Protein AF-A0A6M1YWI6-F1 (afdb_monomer_lite)

pLDDT: mean 82.28, std 13.84, range [42.62, 97.69]

Sequence (228 aa):
MKAMFSSNFIEILTNKLKQNLFFSGLKSESYIFVPNKFVKNYLMQKFADDPDLKVSFGINFVNIGNFLNFFQNKLKISKDKRFLNFLELNFLIRKKIIENIEVKKEISNNAYLELRKYLIKDGKIVEKRLTKLTFDLTEIFLKYSIFENEKSLIEKSKNNWQIRLFLEIFSNSGYRGYRGCSLVFRDLKKIDIQNIKNIEFHFFLVSYMPPVYFDFINQFKKVFHYFI

Structure (mmCIF, N/CA/C/O backbone):
data_AF-A0A6M1YWI6-F1
#
_entry.id   AF-A0A6M1YWI6-F1
#
loop_
_atom_site.group_PDB
_atom_site.id
_atom_site.type_symbol
_atom_site.label_atom_id
_atom_site.label_alt_id
_atom_site.label_comp_id
_atom_site.label_asym_id
_atom_site.label_entity_id
_atom_site.label_seq_id
_atom_site.pdbx_PDB_ins_code
_atom_site.Cartn_x
_atom_site.Cartn_y
_atom_site.Cartn_z
_atom_site.occupancy
_atom_site.B_iso_or_equiv
_atom_site.auth_seq_id
_atom_site.auth_comp_id
_atom_site.auth_asym_id
_atom_site.auth_atom_id
_atom_site.pdbx_PDB_model_num
ATOM 1 N N . MET A 1 1 ? -1.887 -2.445 24.086 1.00 84.12 1 MET A N 1
ATOM 2 C CA . MET A 1 1 ? -2.764 -3.606 23.900 1.00 84.12 1 MET A CA 1
ATOM 3 C C . MET A 1 1 ? -2.895 -3.901 22.418 1.00 84.12 1 MET A C 1
ATOM 5 O O . MET A 1 1 ? -3.281 -3.018 21.668 1.00 84.12 1 MET A O 1
ATOM 9 N N . LYS A 1 2 ? -2.557 -5.115 21.993 1.00 90.38 2 LYS A N 1
ATOM 10 C CA . LYS A 1 2 ? -2.828 -5.575 20.631 1.00 90.38 2 LYS A CA 1
ATOM 11 C C . LYS A 1 2 ? -3.828 -6.713 20.705 1.00 90.38 2 LYS A C 1
ATOM 13 O O . LYS A 1 2 ? -3.695 -7.540 21.603 1.00 90.38 2 LYS A O 1
ATOM 18 N N . ALA A 1 3 ? -4.810 -6.744 19.816 1.00 93.25 3 ALA A N 1
ATOM 19 C CA . ALA A 1 3 ? -5.781 -7.829 19.792 1.00 93.25 3 ALA A CA 1
ATOM 20 C C . ALA A 1 3 ? -6.264 -8.133 18.374 1.00 93.25 3 ALA A C 1
ATOM 22 O O . ALA A 1 3 ? -6.277 -7.273 17.492 1.00 93.25 3 ALA A O 1
ATOM 23 N N . MET A 1 4 ? -6.673 -9.379 18.189 1.00 94.44 4 MET A N 1
ATOM 24 C CA . MET A 1 4 ? -7.258 -9.899 16.966 1.00 94.44 4 MET A CA 1
ATOM 25 C C . MET A 1 4 ? -8.611 -10.504 17.320 1.00 94.44 4 MET A C 1
ATOM 27 O O . MET A 1 4 ? -8.711 -11.276 18.271 1.00 94.44 4 MET A O 1
ATOM 31 N N . PHE A 1 5 ? -9.641 -10.123 16.577 1.00 95.81 5 PHE A N 1
ATOM 32 C CA . PHE A 1 5 ? -11.004 -10.605 16.738 1.00 95.81 5 PHE A CA 1
ATOM 33 C C . PHE A 1 5 ? -11.452 -11.223 15.418 1.00 95.81 5 PHE A C 1
ATOM 35 O O . PHE A 1 5 ? -11.443 -10.544 14.389 1.00 95.81 5 PHE A O 1
ATOM 42 N N . SER A 1 6 ? -11.843 -12.493 15.466 1.00 95.56 6 SER A N 1
ATOM 43 C CA . SER A 1 6 ? -12.399 -13.224 14.332 1.00 95.56 6 SER A CA 1
ATOM 44 C C . SER A 1 6 ? -13.851 -13.605 14.596 1.00 95.56 6 SER A C 1
ATOM 46 O O . SER A 1 6 ? -14.219 -13.927 15.728 1.00 95.56 6 SER A O 1
ATOM 48 N N . SER A 1 7 ? -14.697 -13.527 13.572 1.00 96.00 7 SER A N 1
ATOM 49 C CA . SER A 1 7 ? -16.093 -13.964 13.649 1.00 96.00 7 SER A CA 1
ATOM 50 C C . SER A 1 7 ? -16.696 -14.071 12.255 1.00 96.00 7 SER A C 1
ATOM 52 O O . SER A 1 7 ? -16.567 -13.151 11.454 1.00 96.00 7 SER A O 1
ATOM 54 N N . ASN A 1 8 ? -17.474 -15.130 12.027 1.00 94.44 8 ASN A N 1
ATOM 55 C CA . ASN A 1 8 ? -18.269 -15.298 10.806 1.00 94.44 8 ASN A CA 1
ATOM 56 C C . ASN A 1 8 ? -19.422 -14.283 10.686 1.00 94.44 8 ASN A C 1
ATOM 58 O O . ASN A 1 8 ? -20.009 -14.135 9.619 1.00 94.44 8 ASN A O 1
ATOM 62 N N . PHE A 1 9 ? -19.752 -13.585 11.776 1.00 95.31 9 PHE A N 1
ATOM 63 C CA . PHE A 1 9 ? -20.817 -12.588 11.838 1.00 95.31 9 PHE A CA 1
ATOM 64 C C . PHE A 1 9 ? -20.229 -11.187 11.984 1.00 95.31 9 PHE A C 1
ATOM 66 O O . PHE A 1 9 ? -19.556 -10.882 12.981 1.00 95.31 9 PHE A O 1
ATOM 73 N N . ILE A 1 10 ? -20.513 -10.327 11.004 1.00 95.44 10 ILE A N 1
ATOM 74 C CA . ILE A 1 10 ? -20.046 -8.937 10.969 1.00 95.44 10 ILE A CA 1
ATOM 75 C C . ILE A 1 10 ? -20.598 -8.132 12.148 1.00 95.44 10 ILE A C 1
ATOM 77 O O . ILE A 1 10 ? -19.895 -7.284 12.692 1.00 95.44 10 ILE A O 1
ATOM 81 N N . GLU A 1 11 ? -21.815 -8.430 12.598 1.00 95.12 11 GLU A N 1
ATOM 82 C CA . GLU A 1 11 ? -22.483 -7.765 13.716 1.00 95.12 11 GLU A CA 1
ATOM 83 C C . GLU A 1 11 ? -21.697 -7.936 15.018 1.00 95.12 11 GLU A C 1
ATOM 85 O O . GLU A 1 11 ? -21.517 -6.975 15.768 1.00 95.12 11 GLU A O 1
ATOM 90 N N . ILE A 1 12 ? -21.157 -9.134 15.262 1.00 96.31 12 ILE A N 1
ATOM 91 C CA . ILE A 1 12 ? -20.325 -9.417 16.439 1.00 96.31 12 ILE A CA 1
ATOM 92 C C . ILE A 1 12 ? -19.046 -8.575 16.391 1.00 96.31 12 ILE A C 1
ATOM 94 O O . ILE A 1 12 ? -18.670 -7.956 17.390 1.00 96.31 12 ILE A O 1
ATOM 98 N N . LEU A 1 13 ? -18.398 -8.491 15.224 1.00 97.12 13 LEU A N 1
ATOM 99 C CA . LEU A 1 13 ? -17.201 -7.668 15.040 1.00 97.12 13 LEU A CA 1
ATOM 100 C C . LEU A 1 13 ? -17.509 -6.180 15.224 1.00 97.12 13 LEU A C 1
ATOM 102 O O . LEU A 1 13 ? -16.739 -5.476 15.876 1.00 97.12 13 LEU A O 1
ATOM 106 N N . THR A 1 14 ? -18.628 -5.694 14.681 1.00 95.56 14 THR A N 1
ATOM 107 C CA . THR A 1 14 ? -19.076 -4.303 14.836 1.00 95.56 14 THR A CA 1
ATOM 108 C C . THR A 1 14 ? -19.343 -3.970 16.299 1.00 95.56 14 THR A C 1
ATOM 110 O O . THR A 1 14 ? -18.868 -2.942 16.781 1.00 95.56 14 THR A O 1
ATOM 113 N N . ASN A 1 15 ? -20.013 -4.859 17.035 1.00 93.62 15 ASN A N 1
ATOM 114 C CA . ASN A 1 15 ? -20.241 -4.696 18.469 1.00 93.62 15 ASN A CA 1
ATOM 115 C C . ASN A 1 15 ? -18.923 -4.671 19.247 1.00 93.62 15 ASN A C 1
ATOM 117 O O . ASN A 1 15 ? -18.748 -3.848 20.148 1.00 93.62 15 ASN A O 1
ATOM 121 N N . LYS A 1 16 ? -17.958 -5.519 18.874 1.00 95.31 16 LYS A N 1
ATOM 122 C CA . LYS A 1 16 ? -16.643 -5.522 19.516 1.00 95.31 16 LYS A CA 1
ATOM 123 C C . LYS A 1 16 ? -15.853 -4.246 19.228 1.00 95.31 16 LYS A C 1
ATOM 125 O O . LYS A 1 16 ? -15.220 -3.700 20.130 1.00 95.31 16 LYS A O 1
ATOM 130 N N . LEU A 1 17 ? -15.921 -3.747 17.995 1.00 94.75 17 LEU A N 1
ATOM 131 C CA . LEU A 1 17 ? -15.344 -2.462 17.610 1.00 94.75 17 LEU A CA 1
ATOM 132 C C . LEU A 1 17 ? -15.978 -1.314 18.407 1.00 94.75 17 LEU A C 1
ATOM 134 O O . LEU A 1 17 ? -15.243 -0.509 18.972 1.00 94.75 17 LEU A O 1
ATOM 138 N N . LYS A 1 18 ? -17.313 -1.285 18.526 1.00 92.06 18 LYS A N 1
ATOM 139 C CA . LYS A 1 18 ? -18.054 -0.325 19.361 1.00 92.06 18 LYS A CA 1
ATOM 140 C C . LYS A 1 18 ? -17.540 -0.322 20.803 1.00 92.06 18 LYS A C 1
ATOM 142 O O . LYS A 1 18 ? -17.205 0.736 21.330 1.00 92.06 18 LYS A O 1
ATOM 147 N N . GLN A 1 19 ? -17.450 -1.499 21.426 1.00 90.69 19 GLN A N 1
ATOM 148 C CA . GLN A 1 19 ? -16.956 -1.647 22.800 1.00 90.69 19 GLN A CA 1
ATOM 149 C C . GLN A 1 19 ? -15.562 -1.036 22.970 1.00 90.69 19 GLN A C 1
ATOM 151 O O . GLN A 1 19 ? -15.332 -0.265 23.900 1.00 90.69 19 GLN A O 1
ATOM 156 N N . ASN A 1 20 ? -14.651 -1.336 22.043 1.00 91.06 20 ASN A N 1
ATOM 157 C CA . ASN A 1 20 ? -13.276 -0.852 22.115 1.00 91.06 20 ASN A CA 1
ATOM 158 C C . ASN A 1 20 ? -13.162 0.662 21.866 1.00 91.06 20 ASN A C 1
ATOM 160 O O . ASN A 1 20 ? -12.330 1.302 22.500 1.00 91.06 20 ASN A O 1
ATOM 164 N N . LEU A 1 21 ? -13.992 1.234 20.987 1.00 89.44 21 LEU A N 1
ATOM 165 C CA . LEU A 1 21 ? -13.951 2.662 20.646 1.00 89.44 21 LEU A CA 1
ATOM 166 C C . LEU A 1 21 ? -14.552 3.566 21.728 1.00 89.44 21 LEU A C 1
ATOM 168 O O . LEU A 1 21 ? -13.991 4.616 22.027 1.00 89.44 21 LEU A O 1
ATOM 172 N N . PHE A 1 22 ? -15.709 3.193 22.282 1.00 87.12 22 PHE A N 1
ATOM 173 C CA . PHE A 1 22 ? -16.524 4.122 23.076 1.00 87.12 22 PHE A CA 1
ATOM 174 C C . PHE A 1 22 ? -16.557 3.806 24.570 1.00 87.12 22 PHE A C 1
ATOM 176 O O . PHE A 1 22 ? -16.779 4.705 25.377 1.00 87.12 22 PHE A O 1
ATOM 183 N N . PHE A 1 23 ? -16.308 2.553 24.955 1.00 82.94 23 PHE A N 1
ATOM 184 C CA . PHE A 1 23 ? -16.493 2.091 26.334 1.00 82.94 23 PHE A CA 1
ATOM 185 C C . PHE A 1 23 ? -15.174 1.733 27.038 1.00 82.94 23 PHE A C 1
ATOM 187 O O . PHE A 1 23 ? -15.181 1.332 28.197 1.00 82.94 23 PHE A O 1
ATOM 194 N N . SER A 1 24 ? -14.024 1.915 26.378 1.00 71.81 24 SER A N 1
ATOM 195 C CA . SER A 1 24 ? -12.698 1.536 26.893 1.00 71.81 24 SER A CA 1
ATOM 196 C C . SER A 1 24 ? -12.064 2.540 27.879 1.00 71.81 24 SER A C 1
ATOM 198 O O . SER A 1 24 ? -10.903 2.390 28.258 1.00 71.81 24 SER A O 1
ATOM 200 N N . GLY A 1 25 ? -12.814 3.545 28.352 1.00 66.12 25 GLY A N 1
ATOM 201 C CA . GLY A 1 25 ? -12.457 4.436 29.471 1.00 66.12 25 GLY A CA 1
ATOM 202 C C . GLY A 1 25 ? -11.348 5.470 29.208 1.00 66.12 25 GLY A C 1
ATOM 203 O O . GLY A 1 25 ? -11.377 6.556 29.783 1.00 66.12 25 GLY A O 1
ATOM 204 N N . LEU A 1 26 ? -10.394 5.195 28.313 1.00 64.50 26 LEU A N 1
ATOM 205 C CA . LEU A 1 26 ? -9.315 6.117 27.942 1.00 64.50 26 LEU A CA 1
ATOM 206 C C . LEU A 1 26 ? -9.597 6.767 26.585 1.00 64.50 26 LEU A C 1
ATOM 208 O O . LEU A 1 26 ? -9.541 6.100 25.557 1.00 64.50 26 LEU A O 1
ATOM 212 N N . LYS A 1 27 ? -9.814 8.091 26.570 1.00 71.06 27 LYS A N 1
ATOM 213 C CA . LYS A 1 27 ? -9.919 8.865 25.322 1.00 71.06 27 LYS A CA 1
ATOM 214 C C . LYS A 1 27 ? -8.583 8.833 24.579 1.00 71.06 27 LYS A C 1
ATOM 216 O O . LYS A 1 27 ? -7.604 9.455 24.997 1.00 71.06 27 LYS A O 1
ATOM 221 N N . SER A 1 28 ? -8.554 8.107 23.476 1.00 79.62 28 SER A N 1
ATOM 222 C CA . SER A 1 28 ? -7.447 8.029 22.533 1.00 79.62 28 SER A CA 1
ATOM 223 C C . SER A 1 28 ? -7.909 8.512 21.166 1.00 79.62 28 SER A C 1
ATOM 225 O O . SER A 1 28 ? -9.085 8.419 20.803 1.00 79.62 28 SER A O 1
ATOM 227 N N . GLU A 1 29 ? -6.980 9.054 20.389 1.00 88.50 29 GLU A N 1
ATOM 228 C CA . GLU A 1 29 ? -7.275 9.359 18.997 1.00 88.50 29 GLU A CA 1
ATOM 229 C C . GLU A 1 29 ? -7.383 8.037 18.231 1.00 88.50 29 GLU A C 1
ATOM 231 O O . GLU A 1 29 ? -6.404 7.305 18.108 1.00 88.50 29 GLU A O 1
ATOM 236 N N . SER A 1 30 ? -8.579 7.713 17.744 1.00 90.50 30 SER A N 1
ATOM 237 C CA . SER A 1 30 ? -8.859 6.421 17.115 1.00 90.50 30 SER A CA 1
ATOM 238 C C . SER A 1 30 ? -9.005 6.555 15.605 1.00 90.50 30 SER A C 1
ATOM 240 O O . SER A 1 30 ? -9.696 7.453 15.115 1.00 90.50 30 SER A O 1
ATOM 242 N N . TYR A 1 31 ? -8.380 5.638 14.870 1.00 94.19 31 TYR A N 1
ATOM 243 C CA . TYR A 1 31 ? -8.476 5.525 13.418 1.00 94.19 31 TYR A CA 1
ATOM 244 C C . TYR A 1 31 ? -8.977 4.147 13.016 1.00 94.19 31 TYR A C 1
ATOM 246 O O . TYR A 1 31 ? -8.421 3.130 13.430 1.00 94.19 31 TYR A O 1
ATOM 254 N N . ILE A 1 32 ? -9.997 4.117 12.162 1.00 96.06 32 ILE A N 1
ATOM 255 C CA . ILE A 1 32 ? -10.592 2.888 11.644 1.00 96.06 32 ILE A CA 1
ATOM 256 C C . ILE A 1 32 ? -10.215 2.740 10.174 1.00 96.06 32 ILE A C 1
ATOM 258 O O . ILE A 1 32 ? -10.746 3.427 9.299 1.00 96.06 32 ILE A O 1
ATOM 262 N N . PHE A 1 33 ? -9.293 1.828 9.903 1.00 97.00 33 PHE A N 1
ATOM 263 C CA . PHE A 1 33 ? -8.950 1.383 8.567 1.00 97.00 33 PHE A CA 1
ATOM 264 C C . PHE A 1 33 ? -9.998 0.407 8.044 1.00 97.00 33 PHE A C 1
ATOM 266 O O . PHE A 1 33 ? -10.285 -0.610 8.674 1.00 97.00 33 PHE A O 1
ATOM 273 N N . VAL A 1 34 ? -10.534 0.711 6.867 1.00 96.88 34 VAL A N 1
ATOM 274 C CA . VAL A 1 34 ? -11.549 -0.093 6.176 1.00 96.88 34 VAL A CA 1
ATOM 275 C C . VAL A 1 34 ? -11.129 -0.351 4.728 1.00 96.88 34 VAL A C 1
ATOM 277 O O . VAL A 1 34 ? -10.434 0.482 4.134 1.00 96.88 34 VAL A O 1
ATOM 280 N N . PRO A 1 35 ? -11.554 -1.470 4.117 1.00 95.12 35 PRO A N 1
ATOM 281 C CA . PRO A 1 35 ? -11.162 -1.807 2.751 1.00 95.12 35 PRO A CA 1
ATOM 282 C C . PRO A 1 35 ? -11.781 -0.874 1.702 1.00 95.12 35 PRO A C 1
ATOM 284 O O . PRO A 1 35 ? -11.170 -0.602 0.672 1.00 95.12 35 PRO A O 1
ATOM 287 N N . ASN A 1 36 ? -13.000 -0.379 1.933 1.00 94.88 36 ASN A N 1
ATOM 288 C CA . ASN A 1 36 ? -13.737 0.414 0.951 1.00 94.88 36 ASN A CA 1
ATOM 289 C C . ASN A 1 36 ? -14.808 1.314 1.600 1.00 94.88 36 ASN A C 1
ATOM 291 O O . ASN A 1 36 ? -15.047 1.279 2.809 1.00 94.88 36 ASN A O 1
ATOM 295 N N . LYS A 1 37 ? -15.461 2.138 0.768 1.00 95.25 37 LYS A N 1
ATOM 296 C CA . LYS A 1 37 ? -16.508 3.082 1.192 1.00 95.25 37 LYS A CA 1
ATOM 297 C C . LYS A 1 37 ? -17.776 2.383 1.699 1.00 95.25 37 LYS A C 1
ATOM 299 O O . LYS A 1 37 ? -18.436 2.928 2.576 1.00 95.25 37 LYS A O 1
ATOM 304 N N . PHE A 1 38 ? -18.101 1.190 1.199 1.00 96.25 38 PHE A N 1
ATOM 305 C CA . PHE A 1 38 ? -19.281 0.443 1.645 1.00 96.25 38 PHE A CA 1
ATOM 306 C C . PHE A 1 38 ? -19.154 0.032 3.111 1.00 96.25 38 PHE A C 1
ATOM 308 O O . PHE A 1 38 ? -20.051 0.314 3.897 1.00 96.25 38 PHE A O 1
ATOM 315 N N . VAL A 1 39 ? -18.002 -0.524 3.504 1.00 96.06 39 VAL A N 1
ATOM 316 C CA . VAL A 1 39 ? -17.734 -0.893 4.905 1.00 96.06 39 VAL A CA 1
ATOM 317 C C . VAL A 1 39 ? -17.745 0.336 5.817 1.00 96.06 39 VAL A C 1
ATOM 319 O O . VAL A 1 39 ? -18.315 0.284 6.905 1.00 96.06 39 VAL A O 1
ATOM 322 N N . LYS A 1 40 ? -17.178 1.465 5.366 1.00 95.88 40 LYS A N 1
ATOM 323 C CA . LYS A 1 40 ? -17.271 2.743 6.094 1.00 95.88 40 LYS A CA 1
ATOM 324 C C . LYS A 1 40 ? -18.727 3.132 6.354 1.00 95.88 40 LYS A C 1
ATOM 326 O O . LYS A 1 40 ? -19.091 3.395 7.494 1.00 95.88 40 LYS A O 1
ATOM 331 N N . ASN A 1 41 ? -19.534 3.195 5.296 1.00 95.44 41 ASN A N 1
ATOM 332 C CA . ASN A 1 41 ? -20.924 3.634 5.379 1.00 95.44 41 ASN A CA 1
ATOM 333 C C . ASN A 1 41 ? -21.751 2.694 6.262 1.00 95.44 41 ASN A C 1
ATOM 335 O O . ASN A 1 41 ? -22.522 3.171 7.086 1.00 95.44 41 ASN A O 1
ATOM 339 N N . TYR A 1 42 ? -21.528 1.383 6.140 1.00 95.75 42 TYR A N 1
ATOM 340 C CA . TYR A 1 42 ? -22.137 0.376 7.004 1.00 95.75 42 TYR A CA 1
ATOM 341 C C . TYR A 1 42 ? -21.838 0.646 8.485 1.00 95.75 42 TYR A C 1
ATOM 343 O O . TYR A 1 42 ? -22.764 0.730 9.286 1.00 95.75 42 TYR A O 1
ATOM 351 N N . LEU A 1 43 ? -20.567 0.846 8.855 1.00 95.38 43 LEU A N 1
ATOM 352 C CA . LEU A 1 43 ? -20.192 1.141 10.242 1.00 95.38 43 LEU A CA 1
ATOM 353 C C . LEU A 1 43 ? -20.789 2.462 10.734 1.00 95.38 43 LEU A C 1
ATOM 355 O O . LEU A 1 43 ? -21.302 2.520 11.847 1.00 95.38 43 LEU A O 1
ATOM 359 N N . MET A 1 44 ? -20.749 3.511 9.908 1.00 94.19 44 MET A N 1
ATOM 360 C CA . MET A 1 44 ? -21.335 4.807 10.256 1.00 94.19 44 MET A CA 1
ATOM 361 C C . MET A 1 44 ? -22.835 4.697 10.527 1.00 94.19 44 MET A C 1
ATOM 363 O O . MET A 1 44 ? -23.304 5.245 11.519 1.00 94.19 44 MET A O 1
ATOM 367 N N . GLN A 1 45 ? -23.567 3.977 9.676 1.00 93.94 45 GLN A N 1
ATOM 368 C CA . GLN A 1 45 ? -24.992 3.740 9.868 1.00 93.94 45 GLN A CA 1
ATOM 369 C C . GLN A 1 45 ? -25.244 2.906 11.126 1.00 93.94 45 GLN A C 1
ATOM 371 O O . GLN A 1 45 ? -26.048 3.297 11.961 1.00 93.94 45 GLN A O 1
ATOM 376 N N . LYS A 1 46 ? -24.494 1.814 11.329 1.00 93.56 46 LYS A N 1
ATOM 377 C CA . LYS A 1 46 ? -24.631 0.980 12.531 1.00 93.56 46 LYS A CA 1
ATOM 378 C C . LYS A 1 46 ? -24.391 1.751 13.825 1.00 93.56 46 LYS A C 1
ATOM 380 O O . LYS A 1 46 ? -25.090 1.490 14.789 1.00 93.56 46 LYS A O 1
ATOM 385 N N . PHE A 1 47 ? -23.442 2.686 13.858 1.00 92.94 47 PHE A N 1
ATOM 386 C CA . PHE A 1 47 ? -23.210 3.522 15.041 1.00 92.94 47 PHE A CA 1
ATOM 387 C C . PHE A 1 47 ? -24.248 4.642 15.205 1.00 92.94 47 PHE A C 1
ATOM 389 O O . PHE A 1 47 ? -24.563 5.011 16.335 1.00 92.94 47 PHE A O 1
ATOM 396 N N . ALA A 1 48 ? -24.797 5.163 14.103 1.00 91.75 48 ALA A N 1
ATOM 397 C CA . ALA A 1 48 ? -25.879 6.148 14.132 1.00 91.75 48 ALA A CA 1
ATOM 398 C C . ALA A 1 48 ? -27.192 5.546 14.654 1.00 91.75 48 ALA A C 1
ATOM 400 O O . ALA A 1 48 ? -27.876 6.174 15.458 1.00 91.75 48 ALA A O 1
ATOM 401 N N . ASP A 1 49 ? -27.507 4.329 14.210 1.00 92.06 49 ASP A N 1
ATOM 402 C CA . ASP A 1 49 ? -28.738 3.611 14.545 1.00 92.06 49 ASP A CA 1
ATOM 403 C C . ASP A 1 49 ? -28.653 2.911 15.917 1.00 92.06 49 ASP A C 1
ATOM 405 O O . ASP A 1 49 ? -29.658 2.417 16.429 1.00 92.06 49 ASP A O 1
ATOM 409 N N . ASP A 1 50 ? -27.461 2.845 16.520 1.00 89.38 50 ASP A N 1
ATOM 410 C CA . ASP A 1 50 ? -27.245 2.202 17.815 1.00 89.38 50 ASP A CA 1
ATOM 411 C C . ASP A 1 50 ? -27.943 2.994 18.937 1.00 89.38 50 ASP A C 1
ATOM 413 O O . ASP A 1 50 ? -27.661 4.185 19.104 1.00 89.38 50 ASP A O 1
ATOM 417 N N . PRO A 1 51 ? -28.830 2.364 19.728 1.00 87.19 51 PRO A N 1
ATOM 418 C CA . PRO A 1 51 ? -29.624 3.063 20.733 1.00 87.19 51 PRO A CA 1
ATOM 419 C C . PRO A 1 51 ? -28.783 3.640 21.879 1.00 87.19 51 PRO A C 1
ATOM 421 O O . PRO A 1 51 ? -29.210 4.635 22.469 1.00 87.19 51 PRO A O 1
ATOM 4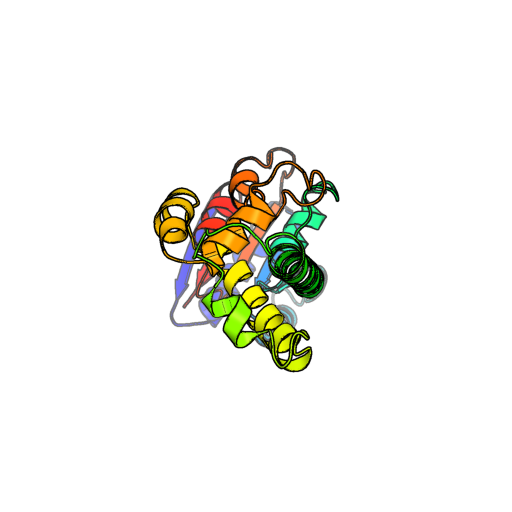24 N N . ASP A 1 52 ? -27.609 3.059 22.158 1.00 85.19 52 ASP A N 1
ATOM 425 C CA . ASP A 1 52 ? -26.726 3.464 23.256 1.00 85.19 52 ASP A CA 1
ATOM 426 C C . ASP A 1 52 ? -25.775 4.593 22.840 1.00 85.19 52 ASP A C 1
ATOM 428 O O . ASP A 1 52 ? -25.424 5.444 23.656 1.00 85.19 52 ASP A O 1
ATOM 432 N N . LEU A 1 53 ? -25.331 4.597 21.576 1.00 83.06 53 LEU A N 1
ATOM 433 C CA . LEU A 1 53 ? -24.422 5.618 21.050 1.00 83.06 53 LEU A CA 1
ATOM 434 C C . LEU A 1 53 ? -25.173 6.789 20.421 1.00 83.06 53 LEU A C 1
ATOM 436 O O . LEU A 1 53 ? -24.974 7.931 20.825 1.00 83.06 53 LEU A O 1
ATOM 440 N N . LYS A 1 54 ? -25.974 6.521 19.381 1.00 82.81 54 LYS A N 1
ATOM 441 C CA . LYS A 1 54 ? -26.550 7.532 18.476 1.00 82.81 54 LYS A CA 1
ATOM 442 C C . LYS A 1 54 ? -25.518 8.549 17.957 1.00 82.81 54 LYS A C 1
ATOM 444 O O . LYS A 1 54 ? -25.832 9.721 17.747 1.00 82.81 54 LYS A O 1
ATOM 449 N N . VAL A 1 55 ? -24.268 8.115 17.749 1.00 75.62 55 VAL A N 1
ATOM 450 C CA . VAL A 1 55 ? -23.154 8.963 17.291 1.00 75.62 55 VAL A CA 1
ATOM 451 C C . VAL A 1 55 ? -22.610 8.452 15.964 1.00 75.62 55 VAL A C 1
ATOM 453 O O . VAL A 1 55 ? -22.198 7.302 15.844 1.00 75.62 55 VAL A O 1
ATOM 456 N N . SER A 1 56 ? -22.504 9.346 14.982 1.00 69.12 56 SER A N 1
ATOM 457 C CA . SER A 1 56 ? -21.822 9.084 13.707 1.00 69.12 56 SER A CA 1
ATOM 458 C C . SER A 1 56 ? -20.690 10.069 13.394 1.00 69.12 56 SER A C 1
ATOM 460 O O . SER A 1 56 ? -19.964 9.885 12.413 1.00 69.12 56 SER A O 1
ATOM 462 N N . PHE A 1 57 ? -20.507 11.105 14.222 1.00 73.88 57 PHE A N 1
ATOM 463 C CA . PHE A 1 57 ? -19.499 12.148 14.028 1.00 73.88 57 PHE A CA 1
ATOM 464 C C . PHE A 1 57 ? -18.263 11.933 14.917 1.00 73.88 57 PHE A C 1
ATOM 466 O O . PHE A 1 57 ? -18.327 11.285 15.956 1.00 73.88 57 PHE A O 1
ATOM 473 N N . GLY A 1 58 ? -17.113 12.471 14.495 1.00 75.62 58 GLY A N 1
ATOM 474 C CA . GLY A 1 58 ? -15.855 12.394 15.255 1.00 75.62 58 GLY A CA 1
ATOM 475 C C . GLY A 1 58 ? -15.068 11.084 15.111 1.00 75.62 58 GLY A C 1
ATOM 476 O O . GLY A 1 58 ? -14.022 10.936 15.737 1.00 75.62 58 GLY A O 1
ATOM 477 N N . ILE A 1 59 ? -15.524 10.150 14.269 1.00 86.38 59 ILE A N 1
ATOM 478 C CA . ILE A 1 59 ? -14.825 8.890 13.982 1.00 86.38 59 ILE A CA 1
ATOM 479 C C . ILE A 1 59 ? -13.931 9.052 12.746 1.00 86.38 59 ILE A C 1
ATOM 481 O O . ILE A 1 59 ? -14.408 9.374 11.653 1.00 86.38 59 ILE A O 1
ATOM 485 N N . ASN A 1 60 ? -12.634 8.770 12.885 1.00 92.94 60 ASN A N 1
ATOM 486 C CA . ASN A 1 60 ? -11.684 8.906 11.784 1.00 92.94 60 ASN A CA 1
ATOM 487 C C . ASN A 1 60 ? -11.590 7.616 10.960 1.00 92.94 60 ASN A C 1
ATOM 489 O O . ASN A 1 60 ? -10.854 6.691 11.303 1.00 92.94 60 ASN A O 1
ATOM 493 N N . PHE A 1 61 ? -12.302 7.564 9.837 1.00 94.88 61 PHE A N 1
ATOM 494 C CA . PHE A 1 61 ? -12.188 6.459 8.885 1.00 94.88 61 PHE A CA 1
ATOM 495 C C . PHE A 1 61 ? -11.081 6.697 7.858 1.00 94.88 61 PHE A C 1
ATOM 497 O O . PHE A 1 61 ? -11.030 7.751 7.222 1.00 94.88 61 PHE A O 1
ATOM 504 N N . VAL A 1 62 ? -10.258 5.676 7.625 1.00 95.31 62 VAL A N 1
ATOM 505 C CA . VAL A 1 62 ? -9.176 5.683 6.637 1.00 95.31 62 VAL A CA 1
ATOM 506 C C . VAL A 1 62 ? -9.368 4.512 5.676 1.00 95.31 62 VAL A C 1
ATOM 508 O O . VAL A 1 62 ? -9.588 3.379 6.090 1.00 95.31 62 VAL A O 1
ATOM 511 N N . ASN A 1 63 ? -9.298 4.762 4.369 1.00 94.00 63 ASN A N 1
ATOM 512 C CA . ASN A 1 63 ? -9.267 3.670 3.397 1.00 94.00 63 ASN A CA 1
ATOM 513 C C . ASN A 1 63 ? -7.889 2.990 3.452 1.00 94.00 63 ASN A C 1
ATOM 515 O O . ASN A 1 63 ? -6.872 3.684 3.414 1.00 94.00 63 ASN A O 1
ATOM 519 N N . ILE A 1 64 ? -7.839 1.657 3.509 1.00 90.44 64 ILE A N 1
ATOM 520 C CA . ILE A 1 64 ? -6.576 0.906 3.547 1.00 90.44 64 ILE A CA 1
ATOM 521 C C . ILE A 1 64 ? -5.678 1.171 2.326 1.00 90.44 64 ILE A C 1
ATOM 523 O O . ILE A 1 64 ? -4.459 1.179 2.452 1.00 90.44 64 ILE A O 1
ATOM 527 N N . GLY A 1 65 ? -6.248 1.495 1.163 1.00 85.31 65 GLY A N 1
ATOM 528 C CA . GLY A 1 65 ? -5.494 1.931 -0.016 1.00 85.31 65 GLY A CA 1
ATOM 529 C C . GLY A 1 65 ? -4.703 3.228 0.204 1.00 85.31 65 GLY A C 1
ATOM 530 O O . GLY A 1 65 ? -3.704 3.461 -0.467 1.00 85.31 65 GLY A O 1
ATOM 531 N N . ASN A 1 66 ? -5.086 4.038 1.196 1.00 86.44 66 ASN A N 1
ATOM 532 C CA . ASN A 1 66 ? -4.385 5.262 1.592 1.00 86.44 66 ASN A CA 1
ATOM 533 C C . ASN A 1 66 ? -3.424 5.054 2.772 1.00 86.44 66 ASN A C 1
ATOM 535 O O . ASN A 1 66 ? -2.943 6.037 3.335 1.00 86.44 66 ASN A O 1
ATOM 539 N N . PHE A 1 67 ? -3.141 3.808 3.163 1.00 86.31 67 PHE A N 1
ATOM 540 C CA . PHE A 1 67 ? -2.349 3.470 4.349 1.00 86.31 67 PHE A CA 1
ATOM 541 C C . PHE A 1 67 ? -1.011 4.221 4.417 1.00 86.31 67 PHE A C 1
ATOM 543 O O . PHE A 1 67 ? -0.726 4.892 5.408 1.00 86.31 67 PHE A O 1
ATOM 550 N N . LEU A 1 68 ? -0.222 4.182 3.341 1.00 80.62 68 LEU A N 1
ATOM 551 C CA . LEU A 1 68 ? 1.091 4.833 3.300 1.00 80.62 68 LEU A CA 1
ATOM 552 C C . LEU A 1 68 ? 0.986 6.359 3.404 1.00 80.62 68 LEU A C 1
ATOM 554 O O . LEU A 1 68 ? 1.677 6.973 4.214 1.00 80.62 68 LEU A O 1
ATOM 558 N N . ASN A 1 69 ? 0.066 6.963 2.649 1.00 80.62 69 ASN A N 1
ATOM 559 C CA . ASN A 1 69 ? -0.163 8.410 2.666 1.00 80.62 69 ASN A CA 1
ATOM 560 C C . ASN A 1 69 ? -0.628 8.894 4.043 1.00 80.62 69 ASN A C 1
ATOM 562 O O . ASN A 1 69 ? -0.173 9.930 4.529 1.00 80.62 69 ASN A O 1
ATOM 566 N N . PHE A 1 70 ? -1.513 8.130 4.688 1.00 87.62 70 PHE A N 1
ATOM 567 C CA . PHE A 1 70 ? -1.977 8.418 6.038 1.00 87.62 70 PHE A CA 1
ATOM 568 C C . PHE A 1 70 ? -0.800 8.491 7.011 1.00 87.62 70 PHE A C 1
ATOM 570 O O . PHE A 1 70 ? -0.630 9.504 7.690 1.00 87.62 70 PHE A O 1
ATOM 577 N N . PHE A 1 71 ? 0.046 7.458 7.043 1.00 83.50 71 PHE A N 1
ATOM 578 C CA . PHE A 1 71 ? 1.181 7.429 7.959 1.00 83.50 71 PHE A CA 1
ATOM 579 C C . PHE A 1 71 ? 2.230 8.480 7.615 1.00 83.50 71 PHE A C 1
ATOM 581 O O . PHE A 1 71 ? 2.750 9.110 8.530 1.00 83.50 71 PHE A O 1
ATOM 588 N N . GLN A 1 72 ? 2.484 8.756 6.333 1.00 79.69 72 GLN A N 1
ATOM 589 C CA . GLN A 1 72 ? 3.398 9.825 5.932 1.00 79.69 72 GLN A CA 1
ATOM 590 C C . GLN A 1 72 ? 2.986 11.180 6.517 1.00 79.69 72 GLN A C 1
ATOM 592 O O . GLN A 1 72 ? 3.813 11.889 7.093 1.00 79.69 72 GLN A O 1
ATOM 597 N N . ASN A 1 73 ? 1.698 11.508 6.406 1.00 82.62 73 ASN A N 1
ATOM 598 C CA . ASN A 1 73 ? 1.148 12.755 6.920 1.00 82.62 73 ASN A CA 1
ATOM 599 C C . ASN A 1 73 ? 1.117 12.760 8.450 1.00 82.62 73 ASN A C 1
ATOM 601 O O . ASN A 1 73 ? 1.526 13.737 9.076 1.00 82.62 73 ASN A O 1
ATOM 605 N N . LYS A 1 74 ? 0.676 11.654 9.061 1.00 84.44 74 LYS A N 1
ATOM 606 C CA . LYS A 1 74 ? 0.528 11.545 10.515 1.00 84.44 74 LYS A CA 1
ATOM 607 C C . LYS A 1 74 ? 1.871 11.608 11.245 1.00 84.44 74 LYS A C 1
ATOM 609 O O . LYS A 1 74 ? 1.967 12.253 12.284 1.00 84.44 74 LYS A O 1
ATOM 614 N N . LEU A 1 75 ? 2.906 10.984 10.683 1.00 77.81 75 LEU A N 1
ATOM 615 C CA . LEU A 1 75 ? 4.269 10.959 11.225 1.00 77.81 75 LEU A CA 1
ATOM 616 C C . LEU A 1 75 ? 5.103 12.176 10.819 1.00 77.81 75 LEU A C 1
ATOM 618 O O . LEU A 1 75 ? 6.247 12.286 11.252 1.00 77.81 75 LEU A O 1
ATOM 622 N N . LYS A 1 76 ? 4.562 13.073 9.980 1.00 77.25 76 LYS A N 1
ATOM 623 C CA . LYS A 1 76 ? 5.293 14.215 9.409 1.00 77.25 76 LYS A CA 1
ATOM 624 C C . LYS A 1 76 ? 6.631 13.786 8.787 1.00 77.25 76 LYS A C 1
ATOM 626 O O . LYS A 1 76 ? 7.653 14.446 8.972 1.00 77.25 76 LYS A O 1
ATOM 631 N N . ILE A 1 77 ? 6.630 12.662 8.063 1.00 71.88 77 ILE A N 1
ATOM 632 C CA . ILE A 1 77 ? 7.827 12.174 7.366 1.00 71.88 77 ILE A CA 1
ATOM 633 C C . ILE A 1 77 ? 8.289 13.274 6.403 1.00 71.88 77 ILE A C 1
ATOM 635 O O . ILE A 1 77 ? 7.472 13.813 5.651 1.00 71.88 77 ILE A O 1
ATOM 639 N N . SER A 1 78 ? 9.587 13.613 6.435 1.00 68.12 78 SER A N 1
ATOM 640 C CA . SER A 1 78 ? 10.162 14.644 5.557 1.00 68.12 78 SER A CA 1
ATOM 641 C C . SER A 1 78 ? 9.753 14.413 4.101 1.00 68.12 78 SER A C 1
ATOM 643 O O . SER A 1 78 ? 9.707 13.271 3.635 1.00 68.12 78 SER A O 1
ATOM 645 N N . LYS A 1 79 ? 9.510 15.504 3.366 1.00 65.62 79 LYS A N 1
ATOM 646 C CA . LYS A 1 79 ? 9.176 15.462 1.935 1.00 65.62 79 LYS A CA 1
ATOM 647 C C . LYS A 1 79 ? 10.235 14.718 1.113 1.00 65.62 79 LYS A C 1
ATOM 649 O O . LYS A 1 79 ? 9.879 14.101 0.119 1.00 65.62 79 LYS A 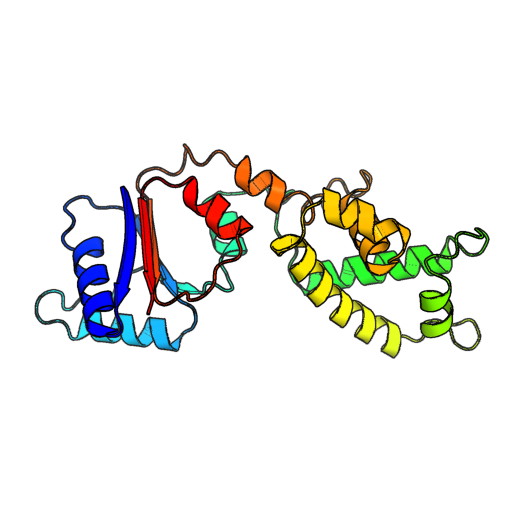O 1
ATOM 654 N N . ASP A 1 80 ? 11.485 14.684 1.566 1.00 62.56 80 ASP A N 1
ATOM 655 C CA . ASP A 1 80 ? 12.580 13.966 0.894 1.00 62.56 80 ASP A CA 1
ATOM 656 C C . ASP A 1 80 ? 12.518 12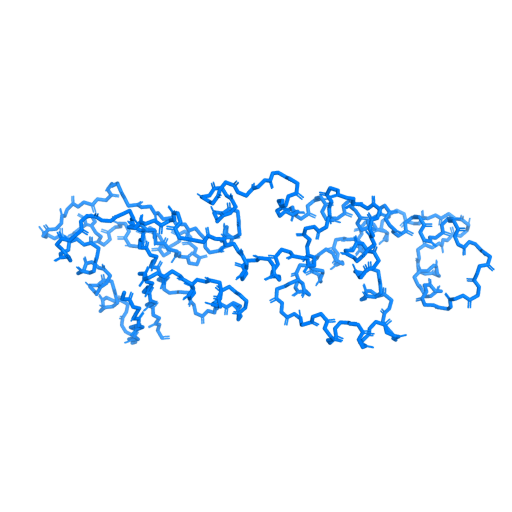.439 1.088 1.00 62.56 80 ASP A C 1
ATOM 658 O O . ASP A 1 80 ? 13.253 11.682 0.456 1.00 62.56 80 ASP A O 1
ATOM 662 N N . LYS A 1 81 ? 11.644 11.972 1.986 1.00 63.59 81 LYS A N 1
ATOM 663 C CA . LYS A 1 81 ? 11.382 10.558 2.292 1.00 63.59 81 LYS A CA 1
ATOM 664 C C . LYS A 1 81 ? 9.933 10.166 1.973 1.00 63.59 81 LYS A C 1
ATOM 666 O O . LYS A 1 81 ? 9.421 9.191 2.520 1.00 63.59 81 LYS A O 1
ATOM 671 N N . ARG A 1 82 ? 9.256 10.952 1.129 1.00 65.56 82 ARG A N 1
ATOM 672 C CA . ARG A 1 82 ? 7.853 10.733 0.764 1.00 65.56 82 ARG A CA 1
ATOM 673 C C . ARG A 1 82 ? 7.661 9.524 -0.141 1.00 65.56 82 ARG A C 1
ATOM 675 O O . ARG A 1 82 ? 8.541 9.181 -0.929 1.00 65.56 82 ARG A O 1
ATOM 682 N N . PHE A 1 83 ? 6.465 8.950 -0.076 1.00 69.56 83 PHE A N 1
ATOM 683 C CA . PHE A 1 83 ? 6.030 7.948 -1.035 1.00 69.56 83 PHE A CA 1
ATOM 684 C C . PHE A 1 83 ? 5.856 8.595 -2.407 1.00 69.56 83 PHE A C 1
ATOM 686 O O . PHE A 1 83 ? 5.227 9.650 -2.536 1.00 69.56 83 PHE A O 1
ATOM 693 N N . LEU A 1 84 ? 6.424 7.957 -3.429 1.00 74.56 84 LEU A N 1
ATOM 694 C CA . LEU A 1 84 ? 6.119 8.313 -4.803 1.00 74.56 84 LEU A CA 1
ATOM 695 C C . LEU A 1 84 ? 4.725 7.810 -5.134 1.00 74.56 84 LEU A C 1
ATOM 697 O O . LEU A 1 84 ? 4.420 6.629 -4.946 1.00 74.56 84 LEU A O 1
ATOM 701 N N . ASN A 1 85 ? 3.883 8.703 -5.637 1.00 75.38 85 ASN A N 1
ATOM 702 C CA . ASN A 1 85 ? 2.616 8.274 -6.196 1.00 75.38 85 ASN A CA 1
ATOM 703 C C . ASN A 1 85 ? 2.841 7.565 -7.544 1.00 75.38 85 ASN A C 1
ATOM 705 O O . ASN A 1 85 ? 3.933 7.586 -8.120 1.00 75.38 85 ASN A O 1
ATOM 709 N N . PHE A 1 86 ? 1.782 6.939 -8.055 1.00 84.38 86 PHE A N 1
ATOM 710 C CA . PHE A 1 86 ? 1.820 6.189 -9.308 1.00 84.38 86 PHE A CA 1
ATOM 711 C C . PHE A 1 86 ? 2.395 7.007 -10.479 1.00 84.38 86 PHE A C 1
ATOM 713 O O . PHE A 1 86 ? 3.242 6.515 -11.219 1.00 84.38 86 PHE A O 1
ATOM 720 N N . LEU A 1 87 ? 1.976 8.267 -10.634 1.00 87.25 87 LEU A N 1
ATOM 721 C CA . LEU A 1 87 ? 2.402 9.122 -11.747 1.00 87.25 87 LEU A CA 1
ATOM 722 C C . LEU A 1 87 ? 3.879 9.511 -11.641 1.00 87.25 87 LEU A C 1
ATOM 724 O O . LEU A 1 87 ? 4.600 9.501 -12.636 1.00 87.25 87 LEU A O 1
ATOM 728 N N . GLU A 1 88 ? 4.345 9.824 -10.436 1.00 84.31 88 GLU A N 1
ATOM 729 C CA . GLU A 1 88 ? 5.745 10.174 -10.188 1.00 84.31 88 GLU A CA 1
ATOM 730 C C . GLU A 1 88 ? 6.667 8.989 -10.453 1.00 84.31 88 GLU A C 1
ATOM 732 O O . GLU A 1 88 ? 7.710 9.132 -11.093 1.00 84.31 88 GLU A O 1
ATOM 737 N N . LEU A 1 89 ? 6.253 7.802 -10.008 1.00 85.69 89 LEU A N 1
ATOM 738 C CA . LEU A 1 89 ? 6.969 6.570 -10.289 1.00 85.69 89 LEU A CA 1
ATOM 739 C C . LEU A 1 89 ? 6.991 6.271 -11.794 1.00 85.69 89 LEU A C 1
ATOM 741 O O . LEU A 1 89 ? 8.056 5.985 -12.341 1.00 85.69 89 LEU A O 1
ATOM 745 N N . ASN A 1 90 ? 5.854 6.413 -12.477 1.00 91.50 90 ASN A N 1
ATOM 746 C CA . ASN A 1 90 ? 5.761 6.237 -13.924 1.00 91.50 90 ASN A CA 1
ATOM 747 C C . ASN A 1 90 ? 6.735 7.151 -14.678 1.00 91.50 90 ASN A C 1
ATOM 749 O O . ASN A 1 90 ? 7.469 6.691 -15.557 1.00 91.50 90 ASN A O 1
ATOM 753 N N . PHE A 1 91 ? 6.790 8.426 -14.288 1.00 90.94 91 PHE A N 1
ATOM 754 C CA . PHE A 1 91 ? 7.702 9.405 -14.867 1.00 90.94 91 PHE A CA 1
ATOM 755 C C . PHE A 1 91 ? 9.172 9.020 -14.655 1.00 90.94 91 PHE A C 1
ATOM 757 O O . PHE A 1 91 ? 9.965 9.062 -15.597 1.00 90.94 91 PHE A O 1
ATOM 764 N N . LEU A 1 92 ? 9.543 8.595 -13.443 1.00 87.81 92 LEU A N 1
ATOM 765 C CA . LEU A 1 92 ? 10.913 8.174 -13.140 1.00 87.81 92 LEU A CA 1
ATOM 766 C C . LEU A 1 92 ? 11.324 6.924 -13.921 1.00 87.81 92 LEU A C 1
ATOM 768 O O . LEU A 1 92 ? 12.427 6.885 -14.467 1.00 87.81 92 LEU A O 1
ATOM 772 N N . ILE A 1 93 ? 10.436 5.931 -14.022 1.00 91.50 93 ILE A N 1
ATOM 773 C CA . ILE A 1 93 ? 10.670 4.725 -14.826 1.00 91.50 93 ILE A CA 1
ATOM 774 C C . ILE A 1 93 ? 10.874 5.114 -16.288 1.00 91.50 93 ILE A C 1
ATOM 776 O O . ILE A 1 93 ? 11.856 4.699 -16.904 1.00 91.50 93 ILE A O 1
ATOM 780 N N . ARG A 1 94 ? 9.988 5.955 -16.833 1.00 93.44 94 ARG A N 1
ATOM 781 C CA . ARG A 1 94 ? 10.076 6.442 -18.213 1.00 93.44 94 ARG A CA 1
ATOM 782 C C . ARG A 1 94 ? 11.410 7.129 -18.479 1.00 93.44 94 ARG A C 1
ATOM 784 O O . ARG A 1 94 ? 12.107 6.753 -19.420 1.00 93.44 94 ARG A O 1
ATOM 791 N N . LYS A 1 95 ? 11.790 8.082 -17.624 1.00 90.75 95 LYS A N 1
ATOM 792 C CA . LYS A 1 95 ? 13.073 8.785 -17.712 1.00 90.75 95 LYS A CA 1
ATOM 793 C C . LYS A 1 95 ? 14.239 7.797 -17.699 1.00 90.75 95 LYS A C 1
ATOM 795 O O . LYS A 1 95 ? 15.124 7.887 -18.544 1.00 90.75 95 LYS A O 1
ATOM 800 N N . LYS A 1 96 ? 14.216 6.814 -16.792 1.00 88.38 96 LYS A N 1
ATOM 801 C CA . LYS A 1 96 ? 15.318 5.859 -16.653 1.00 88.38 96 LYS A CA 1
ATOM 802 C C . LYS A 1 96 ? 15.448 4.902 -17.836 1.00 88.38 96 LYS A C 1
ATOM 804 O O . LYS A 1 96 ? 16.562 4.557 -18.221 1.00 88.38 96 LYS A O 1
ATOM 809 N N . ILE A 1 97 ? 14.328 4.492 -18.428 1.00 90.31 97 ILE A N 1
ATOM 810 C CA . ILE A 1 97 ? 14.319 3.683 -19.651 1.00 90.31 97 ILE A CA 1
ATOM 811 C C . ILE A 1 97 ? 14.949 4.462 -20.808 1.00 90.31 97 ILE A C 1
ATOM 813 O O . ILE A 1 97 ? 15.815 3.918 -21.487 1.00 90.31 97 ILE A O 1
ATOM 817 N N . ILE A 1 98 ? 14.564 5.728 -20.999 1.00 89.44 98 ILE A N 1
ATOM 818 C CA . ILE A 1 98 ? 15.131 6.586 -22.050 1.00 89.44 98 ILE A CA 1
ATOM 819 C C . ILE A 1 98 ? 16.641 6.763 -21.836 1.00 89.44 98 ILE A C 1
ATOM 821 O O . ILE A 1 98 ? 17.410 6.469 -22.747 1.00 89.44 98 ILE A O 1
ATOM 825 N N . GLU A 1 99 ? 17.078 7.116 -20.618 1.00 86.31 99 GLU A N 1
ATOM 826 C CA . GLU A 1 99 ? 18.504 7.214 -20.258 1.00 86.31 99 GLU A CA 1
ATOM 827 C C . GLU A 1 99 ? 19.269 5.928 -20.618 1.00 86.31 99 GLU A C 1
ATOM 829 O O . GLU A 1 99 ? 20.335 5.978 -21.230 1.00 86.31 99 GLU A O 1
ATOM 834 N N . ASN A 1 100 ? 18.719 4.759 -20.269 1.00 83.69 100 ASN A N 1
ATOM 835 C CA . ASN A 1 100 ? 19.355 3.468 -20.532 1.00 83.69 100 ASN A CA 1
ATOM 836 C C . ASN A 1 100 ? 19.386 3.094 -22.022 1.00 83.69 100 ASN A C 1
ATOM 838 O O . ASN A 1 100 ? 20.278 2.355 -22.430 1.00 83.69 100 ASN A O 1
ATOM 842 N N . ILE A 1 101 ? 18.449 3.589 -22.832 1.00 82.69 101 ILE A N 1
ATOM 843 C CA . ILE A 1 101 ? 18.392 3.322 -24.276 1.00 82.69 101 ILE A CA 1
ATOM 844 C C . ILE A 1 101 ? 19.287 4.284 -25.066 1.00 82.69 101 ILE A C 1
ATOM 846 O O . ILE A 1 101 ? 19.935 3.864 -26.027 1.00 82.69 101 ILE A O 1
ATOM 850 N N . GLU A 1 102 ? 19.328 5.559 -24.680 1.00 75.94 102 GLU A N 1
ATOM 851 C CA . GLU A 1 102 ? 20.033 6.612 -25.418 1.00 75.94 102 GLU A CA 1
ATOM 852 C C . GLU A 1 102 ? 21.521 6.703 -25.064 1.00 75.94 102 GLU A C 1
ATOM 854 O O . GLU A 1 102 ? 22.345 6.852 -25.967 1.00 75.94 102 GLU A O 1
ATOM 859 N N . VAL A 1 103 ? 21.879 6.574 -23.778 1.00 66.31 103 VAL A N 1
ATOM 860 C CA . VAL A 1 103 ? 23.258 6.778 -23.287 1.00 66.31 103 VAL A CA 1
ATOM 861 C C . VAL A 1 103 ? 24.112 5.514 -23.425 1.00 66.31 103 VAL A C 1
ATOM 863 O O . VAL A 1 103 ? 25.307 5.597 -23.687 1.00 66.31 103 VAL A O 1
ATOM 866 N N . LYS A 1 104 ? 23.525 4.317 -23.298 1.00 61.84 104 LYS A N 1
ATOM 867 C CA . LYS A 1 104 ? 24.259 3.035 -23.351 1.00 61.84 104 LYS A CA 1
ATOM 868 C C . LYS A 1 104 ? 24.273 2.410 -24.751 1.00 61.84 104 LYS A C 1
ATOM 870 O O . LYS A 1 104 ? 24.168 1.192 -24.883 1.00 61.84 104 LYS A O 1
ATOM 875 N N . LYS A 1 105 ? 24.404 3.221 -25.809 1.00 54.59 105 LYS A N 1
ATOM 876 C CA . LYS A 1 105 ? 24.471 2.723 -27.198 1.00 54.59 105 LYS A CA 1
ATOM 877 C C . LYS A 1 105 ? 25.626 1.739 -27.442 1.00 54.59 105 LYS A C 1
ATOM 879 O O . LYS A 1 105 ? 25.492 0.916 -28.344 1.00 54.59 105 LYS A O 1
ATOM 884 N N . GLU A 1 106 ? 26.687 1.789 -26.632 1.00 49.38 106 GLU A N 1
ATOM 885 C CA . GLU A 1 106 ? 27.961 1.101 -26.897 1.00 49.38 106 GLU A CA 1
ATOM 886 C C . GLU A 1 106 ? 28.312 -0.048 -25.939 1.00 49.38 106 GLU A C 1
ATOM 888 O O . GLU A 1 106 ? 29.218 -0.824 -26.228 1.00 49.38 106 GLU A O 1
ATOM 893 N N . ILE A 1 107 ? 27.612 -0.220 -24.814 1.00 49.59 107 ILE A N 1
ATOM 894 C CA . ILE A 1 107 ? 28.040 -1.199 -23.805 1.00 49.59 107 ILE A CA 1
ATOM 895 C C . ILE A 1 107 ? 27.242 -2.492 -23.968 1.00 49.59 107 ILE A C 1
ATOM 897 O O . ILE A 1 107 ? 26.047 -2.544 -23.681 1.00 49.59 107 ILE A O 1
ATOM 901 N N . SER A 1 108 ? 27.960 -3.538 -24.371 1.00 49.88 108 SER A N 1
ATOM 902 C CA . SER A 1 108 ? 27.658 -4.976 -24.490 1.00 49.88 108 SER A CA 1
ATOM 903 C C . SER A 1 108 ? 27.026 -5.661 -23.258 1.00 49.88 108 SER A C 1
ATOM 905 O O . SER A 1 108 ? 27.081 -6.881 -23.108 1.00 49.88 108 SER A O 1
ATOM 907 N N . ASN A 1 109 ? 26.388 -4.911 -22.359 1.00 54.59 109 ASN A N 1
ATOM 908 C CA . ASN A 1 109 ? 25.672 -5.441 -21.208 1.00 54.59 109 ASN A CA 1
ATOM 909 C C . ASN A 1 109 ? 24.233 -5.806 -21.616 1.00 54.59 109 ASN A C 1
ATOM 911 O O . ASN A 1 109 ? 23.306 -4.998 -21.560 1.00 54.59 109 ASN A O 1
ATOM 915 N N . ASN A 1 110 ? 24.078 -7.065 -22.022 1.00 63.38 110 ASN A N 1
ATOM 916 C CA . ASN A 1 110 ? 22.922 -7.710 -22.660 1.00 63.38 110 ASN A CA 1
ATOM 917 C C . ASN A 1 110 ? 21.548 -7.579 -21.956 1.00 63.38 110 ASN A C 1
ATOM 919 O O . ASN A 1 110 ? 20.532 -7.973 -22.520 1.00 63.38 110 ASN A O 1
ATOM 923 N N . ALA A 1 111 ? 21.473 -7.035 -20.737 1.00 69.38 111 ALA A N 1
ATOM 924 C CA . ALA A 1 111 ? 20.249 -7.055 -19.929 1.00 69.38 111 ALA A CA 1
ATOM 925 C C . ALA A 1 111 ? 19.079 -6.266 -20.552 1.00 69.38 111 ALA A C 1
ATOM 927 O O . ALA A 1 111 ? 17.929 -6.660 -20.402 1.00 69.38 111 ALA A O 1
ATOM 928 N N . TYR A 1 112 ? 19.349 -5.173 -21.272 1.00 79.38 112 TYR A N 1
ATOM 929 C CA . TYR A 1 112 ? 18.308 -4.313 -21.861 1.00 79.38 112 TYR A CA 1
ATOM 930 C C . TYR A 1 112 ? 18.143 -4.498 -23.375 1.00 79.38 112 TYR A C 1
ATOM 932 O O . TYR A 1 112 ? 17.443 -3.718 -24.021 1.00 79.38 112 TYR A O 1
ATOM 940 N N . LEU A 1 113 ? 18.774 -5.520 -23.961 1.00 80.94 113 LEU A N 1
ATOM 941 C CA . LEU A 1 113 ? 18.741 -5.749 -25.405 1.00 80.94 113 LEU A CA 1
ATOM 942 C C . LEU A 1 113 ? 17.311 -6.023 -25.900 1.00 80.94 113 LEU A C 1
ATOM 944 O O . LEU A 1 113 ? 16.853 -5.396 -26.854 1.00 80.94 113 LEU A O 1
ATOM 948 N N . GLU A 1 114 ? 16.578 -6.885 -25.196 1.00 83.88 114 GLU A N 1
ATOM 949 C CA . GLU A 1 114 ? 15.176 -7.193 -25.503 1.00 83.88 114 GLU A CA 1
ATOM 950 C C . GLU A 1 114 ? 14.265 -5.971 -25.331 1.00 83.88 114 GLU A C 1
ATOM 952 O O . GLU A 1 114 ? 13.412 -5.691 -26.175 1.00 83.88 114 GLU A O 1
ATOM 957 N N . LEU A 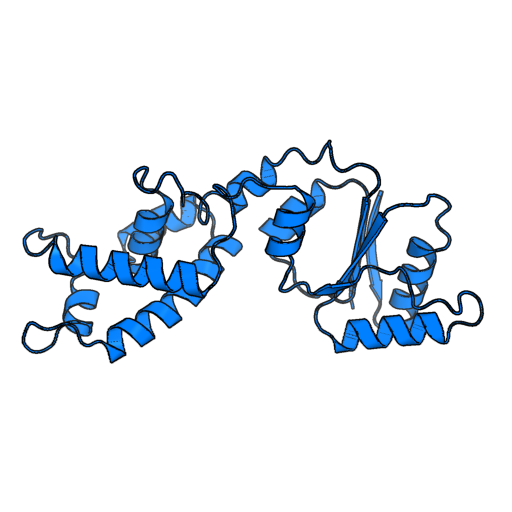1 115 ? 14.510 -5.165 -24.292 1.00 87.44 115 LEU A N 1
ATOM 958 C CA . LEU A 1 115 ? 13.804 -3.901 -24.082 1.00 87.44 115 LEU A CA 1
ATOM 959 C C . LEU A 1 115 ? 14.025 -2.933 -25.257 1.00 87.44 115 LEU A C 1
ATOM 961 O O . LEU A 1 115 ? 13.078 -2.309 -25.739 1.00 87.44 115 LEU A O 1
ATOM 965 N N . ARG A 1 116 ? 15.266 -2.832 -25.747 1.00 86.75 116 ARG A N 1
ATOM 966 C CA . ARG A 1 116 ? 15.629 -1.974 -26.879 1.00 86.75 116 ARG A CA 1
ATOM 967 C C . ARG A 1 116 ? 14.960 -2.435 -28.174 1.00 86.75 116 ARG A C 1
ATOM 969 O O . ARG A 1 116 ? 14.387 -1.598 -28.866 1.00 86.75 116 ARG A O 1
ATOM 976 N N . LYS A 1 117 ? 14.976 -3.740 -28.476 1.00 87.44 117 LYS A N 1
ATOM 977 C CA . LYS A 1 117 ? 14.278 -4.320 -29.643 1.00 87.44 117 LYS A CA 1
ATOM 978 C C . LYS A 1 117 ? 12.776 -4.037 -29.610 1.00 87.44 117 LYS A C 1
ATOM 980 O O . LYS A 1 117 ? 12.173 -3.752 -30.639 1.00 87.44 117 LYS A O 1
ATOM 985 N N . TYR A 1 118 ? 12.169 -4.101 -28.427 1.00 90.44 118 TYR A N 1
ATOM 986 C CA . TYR A 1 118 ? 10.747 -3.822 -28.262 1.00 90.44 118 TYR A CA 1
ATOM 987 C C . TYR A 1 118 ? 10.411 -2.332 -28.434 1.00 90.44 118 TYR A C 1
ATOM 989 O O . TYR A 1 118 ? 9.398 -1.995 -29.056 1.00 90.44 118 TYR A O 1
ATOM 997 N N . LEU A 1 119 ? 11.234 -1.432 -27.888 1.00 91.38 119 LEU A N 1
ATOM 998 C CA . LEU A 1 119 ? 10.937 0.003 -27.843 1.00 91.38 119 LEU A CA 1
ATOM 999 C C . LEU A 1 119 ? 11.416 0.793 -29.061 1.00 91.38 119 LEU A C 1
ATOM 1001 O O . LEU A 1 119 ? 10.842 1.847 -29.324 1.00 91.38 119 LEU A O 1
ATOM 1005 N N . ILE A 1 120 ? 12.420 0.318 -29.800 1.00 89.50 120 ILE A N 1
ATOM 1006 C CA . ILE A 1 120 ? 12.945 1.009 -30.982 1.00 89.50 120 ILE A CA 1
ATOM 1007 C C . ILE A 1 120 ? 12.365 0.403 -32.259 1.00 89.50 120 ILE A C 1
ATOM 1009 O O . ILE A 1 120 ? 12.454 -0.801 -32.485 1.00 89.50 120 ILE A O 1
ATOM 1013 N N . LYS A 1 121 ? 11.837 1.259 -33.133 1.00 89.38 121 LYS A N 1
ATOM 1014 C CA . LYS A 1 121 ? 11.498 0.931 -34.521 1.00 89.38 121 LYS A CA 1
ATOM 1015 C C . LYS A 1 121 ? 12.070 2.023 -35.425 1.00 89.38 121 LYS A C 1
ATOM 1017 O O . LYS A 1 121 ? 11.914 3.200 -35.117 1.00 89.38 121 LYS A O 1
ATOM 1022 N N . ASP A 1 122 ? 12.775 1.641 -36.489 1.00 86.12 122 ASP A N 1
ATOM 1023 C CA . ASP A 1 122 ? 13.381 2.577 -37.455 1.00 86.12 122 ASP A CA 1
ATOM 1024 C C . ASP A 1 122 ? 14.288 3.637 -36.790 1.00 86.12 122 ASP A C 1
ATOM 1026 O O . ASP A 1 122 ? 14.278 4.818 -37.128 1.00 86.12 122 ASP A O 1
ATOM 1030 N N . GLY A 1 123 ? 15.035 3.220 -35.760 1.00 81.88 123 GLY A N 1
ATOM 1031 C CA . GLY A 1 123 ? 15.929 4.095 -34.994 1.00 81.88 123 GLY A CA 1
ATOM 1032 C C . GLY A 1 123 ? 15.233 5.065 -34.031 1.00 81.88 123 GLY A C 1
ATOM 1033 O O . GLY A 1 123 ? 15.922 5.828 -33.357 1.00 81.88 123 GLY A O 1
ATOM 1034 N N . LYS A 1 124 ? 13.898 5.028 -33.919 1.00 87.00 124 LYS A N 1
ATOM 1035 C CA . LYS A 1 124 ? 13.104 5.914 -33.055 1.00 87.00 124 LYS A CA 1
ATOM 1036 C C . LYS A 1 124 ? 12.367 5.144 -31.962 1.00 87.00 124 LYS A C 1
ATOM 1038 O O . LYS A 1 124 ? 11.983 3.990 -32.142 1.00 87.00 124 LYS A O 1
ATOM 1043 N N . ILE A 1 125 ? 12.152 5.800 -30.823 1.00 89.25 125 ILE A N 1
ATOM 1044 C CA . ILE A 1 125 ? 11.373 5.248 -29.710 1.00 89.25 125 ILE A CA 1
ATOM 1045 C C . ILE A 1 125 ? 9.884 5.239 -30.078 1.00 89.25 125 ILE A C 1
ATOM 1047 O O . ILE A 1 125 ? 9.318 6.248 -30.496 1.00 89.25 125 ILE A O 1
ATOM 1051 N N . VAL A 1 126 ? 9.230 4.094 -29.892 1.00 94.06 126 VAL A N 1
ATOM 1052 C CA . VAL A 1 126 ? 7.788 3.934 -30.097 1.00 94.06 126 VAL A CA 1
ATOM 1053 C C . VAL A 1 126 ? 7.042 4.371 -28.835 1.00 94.06 126 VAL A C 1
ATOM 1055 O O . VAL A 1 126 ? 6.821 3.586 -27.911 1.00 94.06 126 VAL A O 1
ATOM 1058 N N . GLU A 1 127 ? 6.597 5.625 -28.815 1.00 93.75 127 GLU A N 1
ATOM 1059 C CA . GLU A 1 127 ? 5.970 6.281 -27.655 1.00 93.75 127 GLU A CA 1
ATOM 1060 C C . GLU A 1 127 ? 4.799 5.518 -27.020 1.00 93.75 127 GLU A C 1
ATOM 1062 O O . GLU A 1 127 ? 4.694 5.414 -25.794 1.00 93.75 127 GLU A O 1
ATOM 1067 N N . LYS A 1 128 ? 3.939 4.907 -27.843 1.00 95.50 128 LYS A N 1
ATOM 1068 C CA . LYS A 1 128 ? 2.812 4.098 -27.356 1.00 95.50 128 LYS A CA 1
ATOM 1069 C C . LYS A 1 128 ? 3.282 2.870 -26.566 1.00 95.50 128 LYS A C 1
ATOM 1071 O O . LYS A 1 128 ? 2.680 2.526 -25.550 1.00 95.50 128 LYS A O 1
ATOM 1076 N N . ARG A 1 129 ? 4.362 2.217 -27.017 1.00 95.50 129 ARG A N 1
ATOM 1077 C CA . ARG A 1 129 ? 4.950 1.048 -26.338 1.00 95.50 129 ARG A CA 1
ATOM 1078 C C . ARG A 1 129 ? 5.640 1.459 -25.047 1.00 95.50 129 ARG A C 1
ATOM 1080 O O . ARG A 1 129 ? 5.460 0.776 -24.045 1.00 95.50 129 ARG A O 1
ATOM 1087 N N . LEU A 1 130 ? 6.371 2.575 -25.072 1.00 94.81 130 LEU A N 1
ATOM 1088 C CA . LEU A 1 130 ? 7.020 3.132 -23.889 1.00 94.81 130 LEU A CA 1
ATOM 1089 C C . LEU A 1 130 ? 5.991 3.475 -22.813 1.00 94.81 130 LEU A C 1
ATOM 1091 O O . LEU A 1 130 ? 6.137 3.036 -21.681 1.00 94.81 130 LEU A O 1
ATOM 1095 N N . THR A 1 131 ? 4.929 4.189 -23.183 1.00 95.00 131 THR A N 1
ATOM 1096 C CA . THR A 1 131 ? 3.865 4.583 -22.252 1.00 95.00 131 THR A CA 1
ATOM 1097 C C . THR A 1 131 ? 3.196 3.363 -21.630 1.00 95.00 131 THR A C 1
ATOM 1099 O O . THR A 1 131 ? 3.117 3.266 -20.412 1.00 95.00 131 THR A O 1
ATOM 1102 N N . LYS A 1 132 ? 2.767 2.385 -22.437 1.00 96.50 132 LYS A N 1
ATOM 1103 C CA . LYS A 1 132 ? 2.163 1.161 -21.894 1.00 96.50 132 LYS A CA 1
ATOM 1104 C C . LYS A 1 132 ? 3.122 0.432 -20.948 1.00 96.50 132 LYS A C 1
ATOM 1106 O O . LYS A 1 132 ? 2.750 0.099 -19.830 1.00 96.50 132 LYS A O 1
ATOM 1111 N N . LEU A 1 133 ? 4.371 0.251 -21.373 1.00 95.62 133 LEU A N 1
ATOM 1112 C CA . LEU A 1 133 ? 5.372 -0.443 -20.574 1.00 95.62 133 LEU A CA 1
ATOM 1113 C C . LEU A 1 133 ? 5.649 0.267 -19.243 1.00 95.62 133 LEU A C 1
ATOM 1115 O O . LEU A 1 133 ? 5.786 -0.399 -18.224 1.00 95.62 133 LEU A O 1
ATOM 1119 N N . THR A 1 134 ? 5.743 1.599 -19.224 1.00 95.94 134 THR A N 1
ATOM 1120 C CA . THR A 1 134 ? 6.004 2.331 -17.978 1.00 95.94 134 THR A CA 1
ATOM 1121 C C . THR A 1 134 ? 4.828 2.220 -17.020 1.00 95.94 134 THR A C 1
ATOM 1123 O O . THR A 1 134 ? 5.057 2.109 -15.818 1.00 95.94 134 THR A O 1
ATOM 1126 N N . PHE A 1 135 ? 3.587 2.196 -17.518 1.00 95.31 135 PHE A N 1
ATOM 1127 C CA . PHE A 1 135 ? 2.400 1.916 -16.702 1.00 95.31 135 PHE A CA 1
ATOM 1128 C C . PHE A 1 135 ? 2.472 0.518 -16.081 1.00 95.31 135 PHE A C 1
ATOM 1130 O O . PHE A 1 135 ? 2.431 0.406 -14.856 1.00 95.31 135 PHE A O 1
ATOM 1137 N N . ASP A 1 136 ? 2.698 -0.515 -16.895 1.00 95.25 136 ASP A N 1
ATOM 1138 C CA . ASP A 1 136 ? 2.781 -1.903 -16.425 1.00 95.25 136 ASP A CA 1
ATOM 1139 C C . ASP A 1 136 ? 3.922 -2.080 -15.397 1.00 95.25 136 ASP A C 1
ATOM 1141 O O . ASP A 1 136 ? 3.754 -2.693 -14.340 1.00 95.25 136 ASP A O 1
ATOM 1145 N N . LEU A 1 137 ? 5.088 -1.475 -15.653 1.00 94.25 137 LEU A N 1
ATOM 1146 C CA . LEU A 1 137 ? 6.224 -1.497 -14.726 1.00 94.25 137 LEU A CA 1
ATOM 1147 C C . LEU A 1 137 ? 5.946 -0.744 -13.427 1.00 94.25 137 LEU A C 1
ATOM 1149 O O . LEU A 1 137 ? 6.453 -1.149 -12.385 1.00 94.25 137 LEU A O 1
ATOM 1153 N N . THR A 1 138 ? 5.157 0.331 -13.462 1.00 91.38 138 THR A N 1
ATOM 1154 C CA . THR A 1 138 ? 4.793 1.088 -12.255 1.00 91.38 138 THR A CA 1
ATOM 1155 C C . THR A 1 138 ? 4.035 0.186 -11.286 1.00 91.38 138 THR A C 1
ATOM 1157 O O . THR A 1 138 ? 4.384 0.121 -10.107 1.00 91.38 138 THR A O 1
ATOM 1160 N N . GLU A 1 139 ? 3.058 -0.578 -11.779 1.00 89.62 139 GLU A N 1
ATOM 1161 C CA . GLU A 1 139 ? 2.317 -1.540 -10.959 1.00 89.62 139 GLU A CA 1
ATOM 1162 C C . GLU A 1 139 ? 3.225 -2.632 -10.386 1.00 89.62 139 GLU A C 1
ATOM 1164 O O . GLU A 1 139 ? 3.139 -2.964 -9.201 1.00 89.62 139 GLU A O 1
ATOM 1169 N N . ILE A 1 140 ? 4.124 -3.174 -11.212 1.00 90.38 140 ILE A N 1
ATOM 1170 C CA . ILE A 1 140 ? 5.087 -4.196 -10.788 1.00 90.38 140 ILE A CA 1
ATOM 1171 C C . ILE A 1 140 ? 6.034 -3.638 -9.717 1.00 90.38 140 ILE A C 1
ATOM 1173 O O . ILE A 1 140 ? 6.277 -4.293 -8.705 1.00 90.38 140 ILE A O 1
ATOM 1177 N N . PHE A 1 141 ? 6.546 -2.421 -9.893 1.00 87.81 141 PHE A N 1
ATOM 1178 C CA . PHE A 1 141 ? 7.514 -1.813 -8.979 1.00 87.81 141 PHE A CA 1
ATOM 1179 C C . PHE A 1 141 ? 6.877 -1.472 -7.630 1.00 87.81 141 PHE A C 1
ATOM 1181 O O . PHE A 1 141 ? 7.503 -1.678 -6.588 1.00 87.81 141 PHE A O 1
ATOM 1188 N N . LEU A 1 142 ? 5.611 -1.039 -7.623 1.00 81.44 142 LEU A N 1
ATOM 1189 C CA . LEU A 1 142 ? 4.839 -0.891 -6.389 1.00 81.44 142 LEU A CA 1
ATOM 1190 C C . LEU A 1 142 ? 4.695 -2.237 -5.667 1.00 81.44 142 LEU A C 1
ATOM 1192 O O . LEU A 1 142 ? 4.931 -2.307 -4.461 1.00 81.44 142 LEU A O 1
ATOM 1196 N N . LYS A 1 143 ? 4.407 -3.329 -6.385 1.00 82.50 143 LYS A N 1
ATOM 1197 C CA . LYS A 1 143 ? 4.351 -4.675 -5.786 1.00 82.50 143 LYS A CA 1
ATOM 1198 C C . LYS A 1 143 ? 5.702 -5.110 -5.219 1.00 82.50 143 LYS A C 1
ATOM 1200 O O . LYS A 1 143 ? 5.744 -5.578 -4.086 1.00 82.50 143 LYS A O 1
ATOM 1205 N N . TYR A 1 144 ? 6.802 -4.910 -5.947 1.00 83.25 144 TYR A N 1
ATOM 1206 C CA . TYR A 1 144 ? 8.145 -5.229 -5.447 1.00 83.25 144 TYR A CA 1
ATOM 1207 C C . TYR A 1 144 ? 8.461 -4.490 -4.154 1.00 83.25 144 TYR A C 1
ATOM 1209 O O . TYR A 1 144 ? 8.958 -5.102 -3.216 1.00 83.25 144 TYR A O 1
ATOM 1217 N N . SER A 1 145 ? 8.108 -3.205 -4.073 1.00 74.38 145 SER A N 1
ATOM 1218 C CA . SER A 1 145 ? 8.340 -2.422 -2.862 1.00 74.38 145 SER A CA 1
ATOM 1219 C C . SER A 1 145 ? 7.607 -2.998 -1.639 1.00 74.38 145 SER A C 1
ATOM 1221 O O . SER A 1 145 ? 8.144 -2.977 -0.538 1.00 74.38 145 SER A O 1
ATOM 1223 N N . ILE A 1 146 ? 6.418 -3.574 -1.833 1.00 74.44 146 ILE A N 1
ATOM 1224 C CA . ILE A 1 146 ? 5.558 -4.062 -0.748 1.00 74.44 146 ILE A CA 1
ATOM 1225 C C . ILE A 1 146 ? 5.872 -5.516 -0.356 1.00 74.44 146 ILE A C 1
ATOM 1227 O O . ILE A 1 146 ? 5.793 -5.857 0.826 1.00 74.44 146 ILE A O 1
ATOM 1231 N N . PHE A 1 147 ? 6.179 -6.378 -1.329 1.00 72.38 147 PHE A N 1
ATOM 1232 C CA . PHE A 1 147 ? 6.181 -7.834 -1.140 1.00 72.38 147 PHE A CA 1
ATOM 1233 C C . PHE A 1 147 ? 7.556 -8.496 -1.244 1.00 72.38 147 PHE A C 1
ATOM 1235 O O . PHE A 1 147 ? 7.715 -9.617 -0.766 1.00 72.38 147 PHE A O 1
ATOM 1242 N N . GLU A 1 148 ? 8.550 -7.851 -1.854 1.00 70.44 148 GLU A N 1
ATOM 1243 C CA . GLU A 1 148 ? 9.849 -8.480 -2.096 1.00 70.44 148 GLU A CA 1
ATOM 1244 C C . GLU A 1 148 ? 10.916 -8.002 -1.104 1.00 70.44 148 GLU A C 1
ATOM 1246 O O . GLU A 1 148 ? 11.041 -6.820 -0.787 1.00 70.44 148 GLU A O 1
ATOM 1251 N N . ASN A 1 149 ? 11.736 -8.941 -0.630 1.00 72.81 149 ASN A N 1
ATOM 1252 C CA . ASN A 1 149 ? 12.915 -8.632 0.175 1.00 72.81 149 ASN A CA 1
ATOM 1253 C C . ASN A 1 149 ? 14.055 -8.126 -0.730 1.00 72.81 149 ASN A C 1
ATOM 1255 O O . ASN A 1 149 ? 14.327 -8.718 -1.772 1.00 72.81 149 ASN A O 1
ATOM 1259 N N . GLU A 1 150 ? 14.783 -7.095 -0.294 1.00 73.38 150 GLU A N 1
ATOM 1260 C CA . GLU A 1 150 ? 15.958 -6.534 -0.978 1.00 73.38 150 GLU A CA 1
ATOM 1261 C C . GLU A 1 150 ? 16.971 -7.613 -1.403 1.00 73.38 150 GLU A C 1
ATOM 1263 O O . GLU A 1 150 ? 17.420 -7.610 -2.547 1.00 73.38 150 GLU A O 1
ATOM 1268 N N . LYS A 1 151 ? 17.277 -8.589 -0.533 1.00 76.31 151 LYS A N 1
ATOM 1269 C CA . LYS A 1 151 ? 18.206 -9.685 -0.876 1.00 76.31 151 LYS A CA 1
ATOM 1270 C C . LYS A 1 151 ? 17.694 -10.543 -2.043 1.00 76.31 151 LYS A C 1
ATOM 1272 O O . LYS A 1 151 ? 18.460 -10.840 -2.954 1.00 76.31 151 LYS A O 1
ATOM 1277 N N . SER A 1 152 ? 16.398 -10.872 -2.033 1.00 81.00 152 SER A N 1
ATOM 1278 C CA . SER A 1 152 ? 15.716 -11.608 -3.114 1.00 81.00 152 SER A CA 1
ATOM 1279 C C . SER A 1 152 ? 15.766 -10.817 -4.424 1.00 81.00 152 SER A C 1
ATOM 1281 O O . SER A 1 152 ? 16.109 -11.362 -5.472 1.00 81.00 152 SER A O 1
ATOM 1283 N N . LEU A 1 153 ? 15.503 -9.507 -4.370 1.00 82.25 153 LEU A N 1
ATOM 1284 C CA . LEU A 1 153 ? 15.573 -8.638 -5.547 1.00 82.25 153 LEU A CA 1
ATOM 1285 C C . LEU A 1 153 ? 16.991 -8.565 -6.118 1.00 82.25 153 LEU A C 1
ATOM 1287 O O . LEU A 1 153 ? 17.160 -8.677 -7.329 1.00 82.25 153 LEU A O 1
ATOM 1291 N N . ILE A 1 154 ? 18.016 -8.422 -5.274 1.00 83.31 154 ILE A N 1
ATOM 1292 C CA . ILE A 1 154 ? 19.418 -8.398 -5.717 1.00 83.31 154 ILE A CA 1
ATOM 1293 C C . ILE A 1 154 ? 19.773 -9.698 -6.446 1.00 83.31 154 ILE A C 1
ATOM 1295 O O . ILE A 1 154 ? 20.361 -9.650 -7.527 1.00 83.31 154 ILE A O 1
ATOM 1299 N N . GLU A 1 155 ? 19.379 -10.851 -5.913 1.00 83.88 155 GLU A N 1
ATOM 1300 C CA . GLU A 1 155 ? 19.639 -12.141 -6.549 1.00 83.88 155 GLU A CA 1
ATOM 1301 C C . GLU A 1 155 ? 18.909 -12.282 -7.893 1.00 83.88 155 GLU A C 1
ATOM 1303 O O . GLU A 1 155 ? 19.543 -12.550 -8.918 1.00 83.88 155 GLU A O 1
ATOM 1308 N N . LYS A 1 156 ? 17.600 -11.999 -7.921 1.00 85.56 156 LYS A N 1
ATOM 1309 C CA . LYS A 1 156 ? 16.774 -12.056 -9.139 1.00 85.56 156 LYS A CA 1
ATOM 1310 C C . LYS A 1 156 ? 17.224 -11.048 -10.209 1.00 85.56 156 LYS A C 1
ATOM 1312 O O . LYS A 1 156 ? 17.060 -11.302 -11.403 1.00 85.56 156 LYS A O 1
ATOM 1317 N N . SER A 1 157 ? 17.824 -9.920 -9.814 1.00 83.44 157 SER A N 1
ATOM 1318 C CA . SER A 1 157 ? 18.289 -8.867 -10.735 1.00 83.44 157 SER A CA 1
ATOM 1319 C C . SER A 1 157 ? 19.377 -9.318 -11.709 1.00 83.44 157 SER A C 1
ATOM 1321 O O . SER A 1 157 ? 19.559 -8.685 -12.751 1.00 83.44 157 SER A O 1
ATOM 1323 N N . LYS A 1 158 ? 20.088 -10.412 -11.400 1.00 82.62 158 LYS A N 1
ATOM 1324 C CA . LYS A 1 158 ? 21.129 -10.965 -12.276 1.00 82.62 158 LYS A CA 1
ATOM 1325 C C . LYS A 1 158 ? 20.569 -11.360 -13.644 1.00 82.62 158 LYS A C 1
ATOM 1327 O O . LYS A 1 158 ? 21.235 -11.131 -14.647 1.00 82.62 158 LYS A O 1
ATOM 1332 N N . ASN A 1 159 ? 19.331 -11.862 -13.672 1.00 82.69 159 ASN A N 1
ATOM 1333 C CA . ASN A 1 159 ? 18.690 -12.404 -14.875 1.00 82.69 159 ASN A CA 1
ATOM 1334 C C . ASN A 1 159 ? 17.416 -11.648 -15.287 1.00 82.69 159 ASN A C 1
ATOM 1336 O O . ASN A 1 159 ? 16.800 -11.988 -16.292 1.00 82.69 159 ASN A O 1
ATOM 1340 N N . ASN A 1 160 ? 16.997 -10.632 -14.528 1.00 87.69 160 ASN A N 1
ATOM 1341 C CA . ASN A 1 160 ? 15.767 -9.890 -14.789 1.00 87.69 160 ASN A CA 1
ATOM 1342 C C . ASN A 1 160 ? 16.045 -8.385 -14.906 1.00 87.69 160 ASN A C 1
ATOM 1344 O O . ASN A 1 160 ? 16.334 -7.704 -13.918 1.00 87.69 160 ASN A O 1
ATOM 1348 N N . TRP A 1 161 ? 15.899 -7.855 -16.122 1.00 88.75 161 TRP A N 1
ATOM 1349 C CA . TRP A 1 161 ? 16.135 -6.443 -16.420 1.00 88.75 161 TRP A CA 1
ATOM 1350 C C . TRP A 1 161 ? 15.151 -5.504 -15.723 1.00 88.75 161 TRP A C 1
ATOM 1352 O O . TRP A 1 161 ? 15.523 -4.380 -15.407 1.00 88.75 161 TRP A O 1
ATOM 1362 N N . GLN A 1 162 ? 13.918 -5.945 -15.454 1.00 91.06 162 GLN A N 1
ATOM 1363 C CA . GLN A 1 162 ? 12.913 -5.140 -14.756 1.00 91.06 162 GLN A CA 1
ATOM 1364 C C . GLN A 1 162 ? 13.346 -4.921 -13.308 1.00 91.06 162 GLN A C 1
ATOM 1366 O O . GLN A 1 162 ? 13.307 -3.802 -12.807 1.00 91.06 162 GLN A O 1
ATOM 1371 N N . ILE A 1 163 ? 13.833 -5.980 -12.655 1.00 88.38 163 ILE A N 1
ATOM 1372 C CA . ILE A 1 163 ? 14.357 -5.901 -11.288 1.00 88.38 163 ILE A CA 1
ATOM 1373 C C . ILE A 1 163 ? 15.668 -5.112 -11.267 1.00 88.38 163 ILE A C 1
ATOM 1375 O O . ILE A 1 163 ? 15.875 -4.291 -10.378 1.00 88.38 163 ILE A O 1
ATOM 1379 N N . ARG A 1 164 ? 16.537 -5.288 -12.268 1.00 86.69 164 ARG A N 1
ATOM 1380 C CA . ARG A 1 164 ? 17.736 -4.452 -12.408 1.00 86.69 164 ARG A CA 1
ATOM 1381 C C . ARG A 1 164 ? 17.372 -2.972 -12.559 1.00 86.69 164 ARG A C 1
ATOM 1383 O O . ARG A 1 164 ? 17.954 -2.153 -11.860 1.00 86.69 164 ARG A O 1
ATOM 1390 N N . LEU A 1 165 ? 16.386 -2.633 -13.390 1.00 87.81 165 LEU A N 1
ATOM 1391 C CA . LEU A 1 165 ? 15.886 -1.267 -13.552 1.00 87.81 165 LEU A CA 1
ATOM 1392 C C . LEU A 1 165 ? 15.312 -0.724 -12.239 1.00 87.81 165 LEU A C 1
ATOM 1394 O O . LEU A 1 165 ? 15.619 0.403 -11.861 1.00 87.81 165 LEU A O 1
ATOM 1398 N N . PHE A 1 166 ? 14.527 -1.532 -11.521 1.00 87.12 166 PHE A N 1
ATOM 1399 C CA . PHE A 1 166 ? 14.014 -1.189 -10.195 1.00 87.12 166 PHE A CA 1
ATOM 1400 C C . PHE A 1 166 ? 15.160 -0.826 -9.246 1.00 87.12 166 PHE A C 1
ATOM 1402 O O . PHE A 1 166 ? 15.170 0.255 -8.657 1.00 87.12 166 PHE A O 1
ATOM 1409 N N . LEU A 1 167 ? 16.172 -1.691 -9.145 1.00 83.12 167 LEU A N 1
ATOM 1410 C CA . LEU A 1 167 ? 17.344 -1.421 -8.323 1.00 83.12 167 LEU A CA 1
ATOM 1411 C C . LEU A 1 167 ? 18.088 -0.180 -8.826 1.00 83.12 167 LEU A C 1
ATOM 1413 O O . LEU A 1 167 ? 18.434 0.662 -8.014 1.00 83.12 167 LEU A O 1
ATOM 1417 N N . GLU A 1 168 ? 18.288 0.026 -10.125 1.00 81.75 168 GLU A N 1
ATOM 1418 C CA . GLU A 1 168 ? 18.950 1.231 -10.648 1.00 81.75 168 GLU A CA 1
ATOM 1419 C C . GLU A 1 168 ? 18.222 2.536 -10.288 1.00 81.75 168 GLU A C 1
ATOM 1421 O O . GLU A 1 168 ? 18.880 3.553 -10.071 1.00 81.75 168 GLU A O 1
ATOM 1426 N N . ILE A 1 169 ? 16.888 2.529 -10.218 1.00 80.81 169 ILE A N 1
ATOM 1427 C CA . ILE A 1 169 ? 16.107 3.703 -9.803 1.00 80.81 169 ILE A CA 1
ATOM 1428 C C . ILE A 1 169 ? 16.261 3.951 -8.298 1.00 80.81 169 ILE A C 1
ATOM 1430 O O . ILE A 1 169 ? 16.390 5.100 -7.882 1.00 80.81 169 ILE A O 1
ATOM 1434 N N . PHE A 1 170 ? 16.286 2.891 -7.483 1.00 75.75 170 PHE A N 1
ATO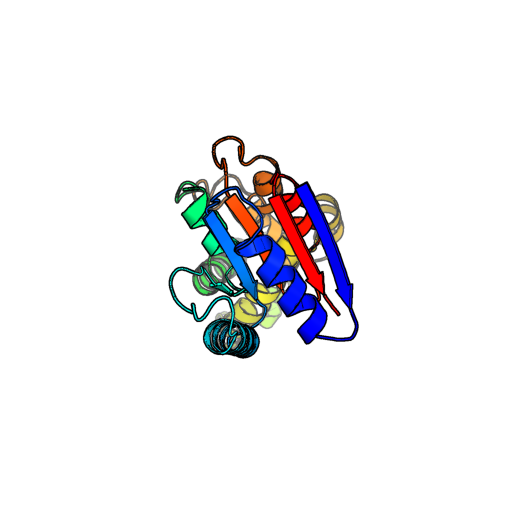M 1435 C CA . PHE A 1 170 ? 16.153 3.018 -6.027 1.00 75.75 170 PHE A CA 1
ATOM 1436 C C . PHE A 1 170 ? 17.407 2.717 -5.194 1.00 75.75 170 PHE A C 1
ATOM 1438 O O . PHE A 1 170 ? 17.405 2.974 -3.993 1.00 75.75 170 PHE A O 1
ATOM 1445 N N . SER A 1 171 ? 18.472 2.176 -5.779 1.00 68.62 171 SER A N 1
ATOM 1446 C CA . SER A 1 171 ? 19.750 1.891 -5.098 1.00 68.62 171 SER A CA 1
ATOM 1447 C C . SER A 1 171 ? 20.841 2.911 -5.431 1.00 68.62 171 SER A C 1
ATOM 1449 O O . SER A 1 171 ? 21.788 3.072 -4.662 1.00 68.62 171 SER A O 1
ATOM 1451 N N . ASN A 1 172 ? 20.705 3.650 -6.537 1.00 54.56 172 ASN A N 1
ATOM 1452 C CA . ASN A 1 172 ? 21.736 4.579 -6.982 1.00 54.56 172 ASN A CA 1
ATOM 1453 C C . ASN A 1 172 ? 21.690 5.898 -6.192 1.00 54.56 172 ASN A C 1
ATOM 1455 O O . ASN A 1 172 ? 20.689 6.615 -6.154 1.00 54.56 172 ASN A O 1
ATOM 1459 N N . SER A 1 173 ? 22.821 6.242 -5.581 1.00 46.19 173 SER A N 1
ATOM 1460 C CA . SER A 1 173 ? 23.017 7.360 -4.649 1.00 46.19 173 SER A CA 1
ATOM 1461 C C . SER A 1 173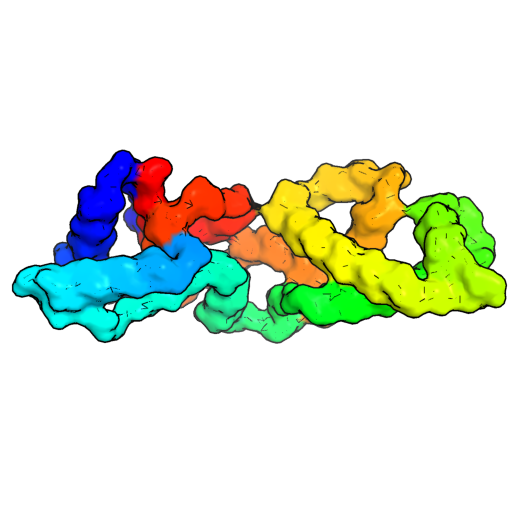 ? 22.844 8.765 -5.254 1.00 46.19 173 SER A C 1
ATOM 1463 O O . SER A 1 173 ? 22.838 9.740 -4.497 1.00 46.19 173 SER A O 1
ATOM 1465 N N . GLY A 1 174 ? 22.685 8.872 -6.581 1.00 42.62 174 GLY A N 1
ATOM 1466 C CA . GLY A 1 174 ? 22.554 10.128 -7.331 1.00 42.62 174 GLY A CA 1
ATOM 1467 C C . GLY A 1 174 ? 21.180 10.799 -7.233 1.00 42.62 174 GLY A C 1
ATOM 1468 O O . GLY A 1 174 ? 21.097 12.024 -7.255 1.00 42.62 174 GLY A O 1
ATOM 1469 N N . TYR A 1 175 ? 20.104 10.039 -7.015 1.00 47.25 175 TYR A N 1
ATOM 1470 C CA . TYR A 1 175 ? 18.779 10.601 -6.738 1.00 47.25 175 TYR A CA 1
ATOM 1471 C C . TYR A 1 175 ? 18.611 10.809 -5.227 1.00 47.25 175 TYR A C 1
ATOM 1473 O O . TYR A 1 175 ? 17.813 10.145 -4.569 1.00 47.25 175 TYR A O 1
ATOM 1481 N N . ARG A 1 176 ? 19.397 11.729 -4.647 1.00 42.62 176 ARG A N 1
ATOM 1482 C CA . ARG A 1 176 ? 19.381 12.010 -3.195 1.00 42.62 176 ARG A CA 1
ATOM 1483 C C . ARG A 1 176 ? 17.991 12.396 -2.656 1.00 42.62 176 ARG A C 1
ATOM 1485 O O . ARG A 1 176 ? 17.745 12.153 -1.483 1.00 42.62 176 ARG A O 1
ATOM 1492 N N . GLY A 1 177 ? 17.085 12.898 -3.503 1.00 44.06 177 GLY A N 1
ATOM 1493 C CA . GLY A 1 177 ? 15.687 13.194 -3.147 1.00 44.06 177 GLY A CA 1
ATOM 1494 C C . GLY A 1 177 ? 14.676 12.051 -3.349 1.00 44.06 177 GLY A C 1
ATOM 1495 O O . GLY A 1 177 ? 13.541 12.179 -2.912 1.00 44.06 177 GLY A O 1
ATOM 1496 N N . TYR A 1 178 ? 15.060 10.938 -3.995 1.00 45.22 178 TYR A N 1
ATOM 1497 C CA . TYR A 1 178 ? 14.158 9.818 -4.336 1.00 45.22 178 TYR A CA 1
ATOM 1498 C C . TYR A 1 178 ? 14.720 8.449 -3.952 1.00 45.22 178 TYR A C 1
ATOM 1500 O O . TYR A 1 178 ? 14.364 7.421 -4.524 1.00 45.22 178 TYR A O 1
ATOM 1508 N N . ARG A 1 179 ? 15.526 8.407 -2.890 1.00 48.38 179 ARG A N 1
ATOM 1509 C CA . ARG A 1 179 ? 15.873 7.165 -2.180 1.00 48.38 179 ARG A CA 1
ATOM 1510 C C . ARG A 1 179 ? 14.629 6.376 -1.703 1.00 48.38 179 ARG A C 1
ATOM 1512 O O . ARG A 1 179 ? 14.747 5.247 -1.247 1.00 48.38 179 ARG A O 1
ATOM 1519 N N . GLY A 1 180 ? 13.432 6.951 -1.822 1.00 43.72 180 GLY A N 1
ATOM 1520 C CA . GLY A 1 180 ? 12.234 6.619 -1.068 1.00 43.72 180 GLY A CA 1
ATOM 1521 C C . GLY A 1 180 ? 11.310 5.485 -1.536 1.00 43.72 180 GLY A C 1
ATOM 1522 O O . GLY A 1 180 ? 10.235 5.389 -0.967 1.00 43.72 180 GLY A O 1
ATOM 1523 N N . CYS A 1 181 ? 11.629 4.605 -2.495 1.00 44.16 181 CYS A N 1
ATOM 1524 C CA . CYS A 1 181 ? 10.768 3.405 -2.680 1.00 44.16 181 CYS A CA 1
ATOM 1525 C C . CYS A 1 181 ? 11.414 2.074 -2.308 1.00 44.16 181 CYS A C 1
ATOM 1527 O O . CYS A 1 181 ? 10.696 1.219 -1.799 1.00 44.16 181 CYS A O 1
ATOM 1529 N N . SER A 1 182 ? 12.732 1.892 -2.456 1.00 43.19 182 SER A N 1
ATOM 1530 C CA . SER A 1 182 ? 13.408 0.731 -1.844 1.00 43.19 182 SER A CA 1
ATOM 1531 C C . SER A 1 182 ? 13.661 0.954 -0.348 1.00 43.19 182 SER A C 1
ATOM 1533 O O . SER A 1 182 ? 13.538 0.023 0.445 1.00 43.19 182 SER A O 1
ATOM 1535 N N . LEU A 1 183 ? 13.964 2.193 0.065 1.00 48.22 183 LEU A N 1
ATOM 1536 C CA . LEU A 1 183 ? 14.289 2.490 1.460 1.00 48.22 183 LEU A CA 1
ATOM 1537 C C . LEU A 1 183 ? 13.066 2.715 2.338 1.00 48.22 183 LEU A C 1
ATOM 1539 O O . LEU A 1 183 ? 13.175 2.483 3.532 1.00 48.22 183 LEU A O 1
ATOM 1543 N N . VAL A 1 184 ? 11.897 3.100 1.815 1.00 51.84 184 VAL A N 1
ATOM 1544 C CA . VAL A 1 184 ? 10.796 3.498 2.710 1.00 51.84 184 VAL A CA 1
ATOM 1545 C C . VAL A 1 184 ? 10.200 2.327 3.481 1.00 51.84 184 VAL A C 1
ATOM 1547 O O . VAL A 1 184 ? 9.887 2.496 4.649 1.00 51.84 184 VAL A O 1
ATOM 1550 N N . PHE A 1 185 ? 10.165 1.114 2.935 1.00 51.69 185 PHE A N 1
ATOM 1551 C CA . PHE A 1 185 ? 9.739 -0.059 3.707 1.00 51.69 185 PHE A CA 1
ATOM 1552 C C . PHE A 1 185 ? 10.788 -0.547 4.708 1.00 51.69 185 PHE A C 1
ATOM 1554 O O . PHE A 1 185 ? 10.453 -0.953 5.823 1.00 51.69 185 PHE A O 1
ATOM 1561 N N . ARG A 1 186 ? 12.070 -0.423 4.349 1.00 53.56 186 ARG A N 1
ATOM 1562 C CA . ARG A 1 186 ? 13.196 -0.656 5.260 1.00 53.56 186 ARG A CA 1
ATOM 1563 C C . ARG A 1 186 ? 13.259 0.397 6.372 1.00 53.56 186 ARG A C 1
ATOM 1565 O O . ARG A 1 186 ? 13.711 0.092 7.474 1.00 53.56 186 ARG A O 1
ATOM 1572 N N . ASP A 1 187 ? 12.790 1.609 6.094 1.00 58.81 187 ASP A N 1
ATOM 1573 C CA . ASP A 1 187 ? 12.791 2.737 7.014 1.00 58.81 187 ASP A CA 1
ATOM 1574 C C . ASP A 1 187 ? 11.492 2.849 7.815 1.00 58.81 187 ASP A C 1
ATOM 1576 O O . ASP A 1 187 ? 11.569 3.361 8.921 1.00 58.81 187 ASP A O 1
ATOM 1580 N N . LEU A 1 188 ? 10.350 2.293 7.374 1.00 65.19 188 LEU A N 1
ATOM 1581 C CA . LEU A 1 188 ? 9.134 2.173 8.199 1.00 65.19 188 LEU A CA 1
ATOM 1582 C C . LEU A 1 188 ? 9.454 1.490 9.541 1.00 65.19 188 LEU A C 1
ATOM 1584 O O . LEU A 1 188 ? 8.977 1.921 10.587 1.00 65.19 188 LEU A O 1
ATOM 1588 N N . LYS A 1 189 ? 10.321 0.466 9.529 1.00 63.84 189 LYS A N 1
ATOM 1589 C CA . LYS A 1 189 ? 10.832 -0.212 10.740 1.00 63.84 189 LYS A CA 1
ATOM 1590 C C . LYS A 1 189 ? 11.722 0.660 11.632 1.00 63.84 189 LYS A C 1
ATOM 1592 O O . LYS A 1 189 ? 11.947 0.314 12.783 1.00 63.84 189 LYS A O 1
ATOM 1597 N N . LYS A 1 190 ? 12.267 1.747 11.090 1.00 68.69 190 LYS A N 1
ATOM 1598 C CA . LYS A 1 190 ? 13.174 2.675 11.776 1.00 68.69 190 LYS A CA 1
ATOM 1599 C C . LYS A 1 190 ? 12.506 3.998 12.134 1.00 68.69 190 LYS A C 1
ATOM 1601 O O . LYS A 1 190 ? 13.170 4.858 12.709 1.00 68.69 190 LYS A O 1
ATOM 1606 N N . ILE A 1 191 ? 11.250 4.212 11.735 1.00 73.19 191 ILE A N 1
ATOM 1607 C CA . ILE A 1 191 ? 10.543 5.430 12.111 1.00 73.19 191 ILE A CA 1
ATOM 1608 C C . ILE A 1 191 ? 10.355 5.396 13.619 1.00 73.19 191 ILE A C 1
ATOM 1610 O O . ILE A 1 191 ? 9.758 4.468 14.159 1.00 73.19 191 ILE A O 1
ATOM 1614 N N . ASP A 1 192 ? 10.848 6.433 14.288 1.00 71.94 192 ASP A N 1
ATOM 1615 C CA . ASP A 1 192 ? 10.616 6.598 15.709 1.00 71.94 192 ASP A CA 1
ATOM 1616 C C . ASP A 1 192 ? 9.142 6.940 15.966 1.00 71.94 192 ASP A C 1
ATOM 1618 O O . ASP A 1 192 ? 8.687 8.080 15.846 1.00 71.94 192 ASP A O 1
ATOM 1622 N N . ILE A 1 193 ? 8.380 5.906 16.303 1.00 77.31 193 ILE A N 1
ATOM 1623 C CA . ILE A 1 193 ? 6.971 6.002 16.672 1.00 77.31 193 ILE A CA 1
ATOM 1624 C C . ILE A 1 193 ? 6.766 6.397 18.143 1.00 77.31 193 ILE A C 1
ATOM 1626 O O . ILE A 1 193 ? 5.618 6.533 18.565 1.00 77.31 193 ILE A O 1
ATOM 1630 N N . GLN A 1 194 ? 7.825 6.592 18.944 1.00 70.38 194 GLN A N 1
ATOM 1631 C CA . GLN A 1 194 ? 7.693 6.935 20.370 1.00 70.38 194 GLN A CA 1
ATOM 1632 C C . GLN A 1 194 ? 6.973 8.272 20.589 1.00 70.38 194 GLN A C 1
ATOM 1634 O O . GLN A 1 194 ? 6.333 8.473 21.628 1.00 70.38 194 GLN A O 1
ATOM 1639 N N . ASN A 1 195 ? 7.021 9.150 19.585 1.00 67.69 195 ASN A N 1
ATOM 1640 C CA . ASN A 1 195 ? 6.324 10.435 19.576 1.00 67.69 195 ASN A CA 1
ATOM 1641 C C . ASN A 1 195 ? 4.820 10.308 19.287 1.00 67.69 195 ASN A C 1
ATOM 1643 O O . ASN A 1 195 ? 4.060 11.228 19.581 1.00 67.69 195 ASN A O 1
ATOM 1647 N N . ILE A 1 196 ? 4.361 9.164 18.771 1.00 74.19 196 ILE A N 1
ATOM 1648 C CA . ILE A 1 196 ? 2.938 8.864 18.618 1.00 74.19 196 ILE A CA 1
ATOM 1649 C C . ILE A 1 196 ? 2.445 8.183 19.896 1.00 74.19 196 ILE A C 1
ATOM 1651 O O . ILE A 1 196 ? 2.401 6.957 20.021 1.00 74.19 196 ILE A O 1
ATOM 1655 N N . LYS A 1 197 ? 2.067 9.000 20.882 1.00 74.19 197 LYS A N 1
ATOM 1656 C CA . LYS A 1 197 ? 1.405 8.523 22.100 1.00 74.19 197 LYS A CA 1
ATOM 1657 C C . LYS A 1 197 ? -0.111 8.623 21.945 1.00 74.19 197 LYS A C 1
ATOM 1659 O O . LYS A 1 197 ? -0.625 9.557 21.345 1.00 74.19 197 LYS A O 1
ATOM 1664 N N . ASN A 1 198 ? -0.812 7.656 22.536 1.00 84.12 198 ASN A N 1
ATOM 1665 C CA . ASN A 1 198 ? -2.270 7.649 22.683 1.00 84.12 198 ASN A CA 1
ATOM 1666 C C . ASN A 1 198 ? -3.095 7.614 21.376 1.00 84.12 198 ASN A C 1
ATOM 1668 O O . ASN A 1 198 ? -4.183 8.184 21.320 1.00 84.12 198 ASN A O 1
ATOM 1672 N N . ILE A 1 199 ? -2.594 6.912 20.353 1.00 88.69 199 ILE A N 1
ATOM 1673 C CA . ILE A 1 199 ? -3.350 6.613 19.128 1.00 88.69 199 ILE A CA 1
ATOM 1674 C C . ILE A 1 199 ? -3.758 5.142 19.105 1.00 88.69 199 ILE A C 1
ATOM 1676 O O . ILE A 1 199 ? -2.968 4.272 19.483 1.00 88.69 199 ILE A O 1
ATOM 1680 N N . GLU A 1 200 ? -4.980 4.886 18.650 1.00 91.38 200 GLU A N 1
ATOM 1681 C CA . GLU A 1 200 ? -5.545 3.558 18.439 1.00 91.38 200 GLU A CA 1
ATOM 1682 C C . GLU A 1 200 ? -5.806 3.306 16.962 1.00 91.38 200 GLU A C 1
ATOM 1684 O O . GLU A 1 200 ? -6.394 4.128 16.257 1.00 91.38 200 GLU A O 1
ATOM 1689 N N . PHE A 1 201 ? -5.360 2.145 16.493 1.00 93.88 201 PHE A N 1
ATOM 1690 C CA . PHE A 1 201 ? -5.579 1.708 15.125 1.00 93.88 201 PHE A CA 1
ATOM 1691 C C . PHE A 1 201 ? -6.490 0.490 15.112 1.00 93.88 201 PHE A C 1
ATOM 1693 O O . PHE A 1 201 ? -6.172 -0.544 15.698 1.00 93.88 201 PHE A O 1
ATOM 1700 N N . HIS A 1 202 ? -7.610 0.609 14.413 1.00 95.88 202 HIS A N 1
ATOM 1701 C CA . HIS A 1 202 ? -8.580 -0.456 14.209 1.00 95.88 202 HIS A CA 1
ATOM 1702 C C . HIS A 1 202 ? -8.602 -0.828 12.731 1.00 95.88 202 HIS A C 1
ATOM 1704 O O . HIS A 1 202 ? -8.828 0.028 11.887 1.00 95.88 202 HIS A O 1
ATOM 1710 N N . PHE A 1 203 ? -8.391 -2.095 12.404 1.00 96.88 203 PHE A N 1
ATOM 1711 C CA . PHE A 1 203 ? -8.451 -2.612 11.039 1.00 96.88 203 PHE A CA 1
ATOM 1712 C C . PHE A 1 203 ? -9.691 -3.485 10.912 1.00 96.88 203 PHE A C 1
ATOM 1714 O O . PHE A 1 203 ? -9.708 -4.604 11.421 1.00 96.88 203 PHE A O 1
ATOM 1721 N N . PHE A 1 204 ? -10.740 -2.959 10.280 1.00 97.69 204 PHE A N 1
ATOM 1722 C CA . PHE A 1 204 ? -12.046 -3.607 10.206 1.00 97.69 204 PHE A CA 1
ATOM 1723 C C . PHE A 1 204 ? -12.294 -4.197 8.817 1.00 97.69 204 PHE A C 1
ATOM 1725 O O . PHE A 1 204 ? -12.313 -3.468 7.824 1.00 97.69 204 PHE A O 1
ATOM 1732 N N . LEU A 1 205 ? -12.481 -5.518 8.758 1.00 96.50 205 LEU A N 1
ATOM 1733 C CA . LEU A 1 205 ? -12.652 -6.316 7.537 1.00 96.50 205 LEU A CA 1
ATOM 1734 C C . LEU A 1 205 ? -11.526 -6.139 6.513 1.00 96.50 205 LEU A C 1
ATOM 1736 O O . LEU A 1 205 ? -11.731 -6.222 5.303 1.00 96.50 205 LEU A O 1
ATOM 1740 N N . VAL A 1 206 ? -10.312 -5.896 7.000 1.00 93.19 206 VAL A N 1
ATOM 1741 C CA . VAL A 1 206 ? -9.105 -5.919 6.174 1.00 93.19 206 VAL A CA 1
ATOM 1742 C C . VAL A 1 206 ? -8.605 -7.361 6.151 1.00 93.19 206 VAL A C 1
ATOM 1744 O O . VAL A 1 206 ? -7.875 -7.778 7.045 1.00 93.19 206 VAL A O 1
ATOM 1747 N N . SER A 1 207 ? -9.046 -8.125 5.150 1.00 88.06 207 SER A N 1
ATOM 1748 C CA . SER A 1 207 ? -8.753 -9.562 5.014 1.00 88.06 207 SER A CA 1
ATOM 1749 C C . SER A 1 207 ? -7.287 -9.862 4.713 1.00 88.06 207 SER A C 1
ATOM 1751 O O . SER A 1 207 ? -6.790 -10.938 5.032 1.00 88.06 207 SER A O 1
ATOM 1753 N N . TYR A 1 208 ? -6.580 -8.911 4.106 1.00 87.94 208 TYR A N 1
ATOM 1754 C CA . TYR A 1 208 ? -5.171 -9.048 3.792 1.00 87.94 208 TYR A CA 1
ATOM 1755 C C . TYR A 1 208 ? -4.417 -7.760 4.095 1.00 87.94 208 TYR A C 1
ATOM 1757 O O . TYR A 1 208 ? -4.824 -6.667 3.697 1.00 87.94 208 TYR A O 1
ATOM 1765 N N . MET A 1 209 ? -3.276 -7.911 4.760 1.00 86.88 209 MET A N 1
ATOM 1766 C CA . MET A 1 209 ? -2.312 -6.847 4.974 1.00 86.88 209 MET A CA 1
ATOM 1767 C C . MET A 1 209 ? -0.928 -7.358 4.575 1.00 86.88 209 MET A C 1
ATOM 1769 O O . MET A 1 209 ? -0.521 -8.418 5.053 1.00 86.88 209 MET A O 1
ATOM 1773 N N . PRO A 1 210 ? -0.181 -6.623 3.733 1.00 83.56 210 PRO A N 1
ATOM 1774 C CA . PRO A 1 210 ? 1.185 -6.999 3.411 1.00 83.56 210 PRO A CA 1
ATOM 1775 C C . PRO A 1 210 ? 2.038 -7.180 4.677 1.00 83.56 210 PRO A C 1
ATOM 1777 O O . PRO A 1 210 ? 1.924 -6.351 5.587 1.00 83.56 210 PRO A O 1
ATOM 1780 N N . PRO A 1 211 ? 2.938 -8.182 4.740 1.00 82.75 211 PRO A N 1
ATOM 1781 C CA . PRO A 1 211 ? 3.770 -8.431 5.922 1.00 82.75 211 PRO A CA 1
ATOM 1782 C C . PRO A 1 211 ? 4.529 -7.192 6.398 1.00 82.75 211 PRO A C 1
ATOM 1784 O O . PRO A 1 211 ? 4.615 -6.919 7.588 1.00 82.75 211 PRO A O 1
ATOM 1787 N N . VAL A 1 212 ? 5.004 -6.372 5.460 1.00 77.88 212 VAL A N 1
ATOM 1788 C CA . VAL A 1 212 ? 5.716 -5.133 5.775 1.00 77.88 212 VAL A CA 1
ATOM 1789 C C . VAL A 1 212 ? 4.823 -4.111 6.489 1.00 77.88 212 VAL A C 1
ATOM 1791 O O . VAL A 1 212 ? 5.281 -3.405 7.386 1.00 77.88 212 VAL A O 1
ATOM 1794 N N . TYR A 1 213 ? 3.544 -4.028 6.117 1.00 85.75 213 TYR A N 1
ATOM 1795 C CA . TYR A 1 213 ? 2.591 -3.128 6.770 1.00 85.75 213 TYR A CA 1
ATOM 1796 C C . TYR A 1 213 ? 2.263 -3.660 8.160 1.00 85.75 213 TYR A C 1
ATOM 1798 O O . TYR A 1 213 ? 2.225 -2.884 9.110 1.00 85.75 213 TYR A O 1
ATOM 1806 N N . PHE A 1 214 ? 2.092 -4.978 8.275 1.00 86.06 214 PHE A N 1
ATOM 1807 C CA . PHE A 1 214 ? 1.835 -5.655 9.538 1.00 86.06 214 PHE A CA 1
ATOM 1808 C C . PHE A 1 214 ? 2.986 -5.456 10.538 1.00 86.06 214 PHE A C 1
ATOM 1810 O O . PHE A 1 214 ? 2.769 -5.046 11.678 1.00 86.06 214 PHE A O 1
ATOM 1817 N N . ASP A 1 215 ? 4.228 -5.648 10.094 1.00 84.38 215 ASP A N 1
ATOM 1818 C CA . ASP A 1 215 ? 5.433 -5.370 10.878 1.00 84.38 215 ASP A CA 1
ATOM 1819 C C . ASP A 1 215 ? 5.499 -3.906 11.321 1.00 84.38 215 ASP A C 1
ATOM 1821 O O . ASP A 1 215 ? 5.862 -3.604 12.459 1.00 84.38 215 ASP A O 1
ATOM 1825 N N . PHE A 1 216 ? 5.143 -2.985 10.423 1.00 85.19 216 PHE A N 1
ATOM 1826 C CA . PHE A 1 216 ? 5.128 -1.564 10.725 1.00 85.19 216 PHE A CA 1
ATOM 1827 C C . PHE A 1 216 ? 4.094 -1.218 11.803 1.00 85.19 216 PHE A C 1
ATOM 1829 O O . PHE A 1 216 ? 4.448 -0.609 12.814 1.00 85.19 216 PHE A O 1
ATOM 1836 N N . ILE A 1 217 ? 2.837 -1.649 11.645 1.00 88.81 217 ILE A N 1
ATOM 1837 C CA . ILE A 1 217 ? 1.791 -1.344 12.630 1.00 88.81 217 ILE A CA 1
ATOM 1838 C C . ILE A 1 217 ? 2.058 -2.009 13.977 1.00 88.81 217 ILE A C 1
ATOM 1840 O O . ILE A 1 217 ? 1.685 -1.472 15.016 1.00 88.81 217 ILE A O 1
ATOM 1844 N N . ASN A 1 218 ? 2.758 -3.144 13.984 1.00 86.94 218 ASN A N 1
ATOM 1845 C CA . ASN A 1 218 ? 3.146 -3.830 15.206 1.00 86.94 218 ASN A CA 1
ATOM 1846 C C . ASN A 1 218 ? 4.121 -3.032 16.071 1.00 86.94 218 ASN A C 1
ATOM 1848 O O . ASN A 1 218 ? 4.340 -3.396 17.224 1.00 86.94 218 ASN A O 1
ATOM 1852 N N . GLN A 1 219 ? 4.679 -1.933 15.588 1.00 86.50 219 GLN A N 1
ATOM 1853 C CA . GLN A 1 219 ? 5.423 -1.039 16.460 1.00 86.50 219 GLN A CA 1
ATOM 1854 C C . GLN A 1 219 ? 4.468 -0.286 17.411 1.00 86.50 219 GLN A C 1
ATOM 1856 O O . GLN A 1 219 ? 4.818 -0.020 18.561 1.00 86.50 219 GLN A O 1
ATOM 1861 N N . PHE A 1 220 ? 3.226 0.001 17.000 1.00 88.19 220 PHE A N 1
ATOM 1862 C CA . PHE A 1 220 ? 2.272 0.742 17.826 1.00 88.19 220 PHE A CA 1
ATOM 1863 C C . PHE A 1 220 ? 1.741 -0.081 19.004 1.00 88.19 220 PHE A C 1
ATOM 1865 O O . PHE A 1 220 ? 1.515 -1.292 18.931 1.00 88.19 220 PHE A O 1
ATOM 1872 N N . LYS A 1 221 ? 1.487 0.614 20.120 1.00 89.06 221 LYS A N 1
ATOM 1873 C CA . LYS A 1 221 ? 1.008 -0.018 21.355 1.00 89.06 221 LYS A CA 1
ATOM 1874 C C . LYS A 1 221 ? -0.437 -0.490 21.262 1.00 89.06 221 LYS A C 1
ATOM 1876 O O . LYS A 1 221 ? -0.751 -1.479 21.920 1.00 89.06 221 LYS A O 1
ATOM 1881 N N . LYS A 1 222 ? -1.310 0.226 20.545 1.00 91.00 222 LYS A N 1
ATOM 1882 C CA . LYS A 1 222 ? -2.757 -0.025 20.510 1.00 91.00 222 LYS A CA 1
ATOM 1883 C C . LYS A 1 222 ? -3.241 -0.317 19.087 1.00 91.00 222 LYS A C 1
ATOM 1885 O O . LYS A 1 222 ? -3.474 0.601 18.305 1.00 91.00 222 LYS A O 1
ATOM 1890 N N . VAL A 1 223 ? -3.338 -1.604 18.759 1.00 93.56 223 VAL A N 1
ATOM 1891 C CA . VAL A 1 223 ? -3.681 -2.091 17.415 1.00 93.56 223 VAL A CA 1
ATOM 1892 C C . VAL A 1 223 ? -4.693 -3.222 17.522 1.00 93.56 223 VAL A C 1
ATOM 1894 O O . VAL A 1 223 ? -4.464 -4.196 18.235 1.00 93.56 223 VAL A O 1
ATOM 1897 N N . PHE A 1 224 ? -5.801 -3.105 16.803 1.00 95.12 224 PHE A N 1
ATOM 1898 C CA . PHE A 1 224 ? -6.913 -4.044 16.862 1.00 95.12 224 PHE A CA 1
ATOM 1899 C C . PHE A 1 224 ? -7.304 -4.480 15.453 1.00 95.12 224 PHE A C 1
ATOM 1901 O O . PHE A 1 224 ? -7.558 -3.635 14.596 1.00 95.12 224 PHE A O 1
ATOM 1908 N N . HIS A 1 225 ? -7.393 -5.785 15.218 1.00 96.06 225 HIS A N 1
ATOM 1909 C CA . HIS A 1 225 ? -7.852 -6.351 13.949 1.00 96.06 225 HIS A CA 1
ATOM 1910 C C . HIS A 1 225 ? -9.205 -7.034 14.125 1.00 96.06 225 HIS A C 1
ATOM 1912 O O . HIS A 1 225 ? -9.398 -7.761 15.096 1.00 96.06 225 HIS A O 1
ATOM 1918 N N . TYR A 1 226 ? -10.112 -6.816 13.175 1.00 97.12 226 TYR A N 1
ATOM 1919 C CA . TYR A 1 226 ? -11.442 -7.420 13.128 1.00 97.12 226 TYR A CA 1
ATOM 1920 C C . TYR A 1 226 ? -11.626 -8.044 11.748 1.00 97.12 226 TYR A C 1
ATOM 1922 O O . TYR A 1 226 ? -11.697 -7.317 10.755 1.00 97.12 226 TYR A O 1
ATOM 1930 N N . PHE A 1 227 ? -11.668 -9.368 11.670 1.00 94.12 227 PHE A N 1
ATOM 1931 C CA . PHE A 1 227 ? -11.751 -10.094 10.404 1.00 94.12 227 PHE A CA 1
ATOM 1932 C C . PHE A 1 227 ? -12.771 -11.228 10.472 1.00 94.12 227 PHE A C 1
ATOM 1934 O O . PHE A 1 227 ? -13.139 -11.683 11.554 1.00 94.12 227 PHE A O 1
ATOM 1941 N N . ILE A 1 228 ? -13.253 -11.614 9.294 1.00 90.75 228 ILE A N 1
ATOM 1942 C CA . ILE A 1 228 ? -14.090 -12.798 9.094 1.00 90.75 228 ILE A CA 1
ATOM 1943 C C . ILE A 1 228 ? -13.156 -13.983 8.894 1.00 90.75 228 ILE A C 1
ATOM 1945 O O . ILE A 1 228 ? -12.221 -13.826 8.074 1.00 90.75 228 ILE A O 1
#

Secondary structure (DSSP, 8-state):
-EEEEE-S-HHHHHHHHHHHHHSSSS--EEEEEESSHHHHHHHHHHHHS-TTT---SS-EEEEGGGHHHHHHHHTT--GGGPPPPHHHHHHHHHHHHHHHHHT-SS---GGGHHHHHHHEETTEE-HHHHHHHHHHHHHHHHHHHHH--HHHHHHHTTT-HHHHHHHHHHT-TT-TT-TTTTHHHHHHTTS-GGG--SEEEEEES-----HHHHHHHTTSS-EEEEE-

Radius of gyration: 22.22 Å; chains: 1; bounding box: 58×31×67 Å

Foldseek 3Di:
DEEEAEDPDQVVLLVVVVCVQPVVPDDFAEEEEEQDPVVLVVSLVCQCPDPVRVDNPPYHYDYVVCVQVVCCVVLVPDLLQHDDDLVSQLVLLLVLLCCCQPVPPDDPPCQCVVVNVQQDDPNDGDVVSSSVVSNVLSVVLLCCLQAPDPVRLVVCVVRHSSSVSSCVSQVDCVPSSRVHRNCVLVCLLVRPCVVVPRYAYEYAQPADDGPSSVSSCVVDPHYYYYHD